Protein AF-A0A819QSM5-F1 (afdb_monomer_lite)

pLDDT: mean 83.56, std 10.87, range [39.31, 97.5]

Organism: NCBI:txid392030

Radius of gyration: 42.95 Å; chains: 1; bounding box: 85×71×116 Å

Secondary structure (DSSP, 8-state):
----HHHHHHHHHHHHHHHHH--TTS-HHHHHHHHHHHS--S-HHHHHHHHHHHHHTHHHHHHHHHHHHHHTGGGS-GGGHHHHHHHHHIIIIITTTS-HHHHHHHHHHS-HHHHHHHHHHHH-HHHHHHHHHHHTTTS-HHHHIIIIIHHHHHHHHHHHHHHHHHHHHHHHHHS---PPPP---PPPP-PPPPP-PPPPPPPPP-PPPPPPPPGGGGSPPHHHHHHHHHHHHHHHHHHHHHHHHHHS--GGG--SPPHHHHHHHHHHHHHHHHHT------PPPPPPP----------HHHHHHHHHHHHHHHHHHHHHHHHHHTT---HHHHHHHHHHHHHHHHHHHHHHHHHHHHHHHHHHHHHHHHHHT-

Foldseek 3Di:
DDDDLVLLLQVLVLLLVLVLPDDPPDDLVVSLVVVCVVDVRDCSVVSSVLVVVLVVCVQLLVLLLVLLCVPLCVVPDPSCSSLVSSLLCCQQPPPVVDPVVSSVSSLVSDDLVNSLSVLVCLLDPVVLVVSLVSVVVPDPNVCCVVRPSVSSVVCSVVSVVVSVVSVVVVVVVVPPPPPPPPDDDDDDDPDPDDDDDDPDPDPDPPPDDDDPPPPVVVDDDPVVVVVVVVVVVVVVVVVVVVVVVVVPPPPVPPPDDPPVVVVVVVVVVVVVVVVVPDPPPPDDPDPDPPPPPPPPPQPVVNVVVVVVVVVVVVVVVVVVVVCVVVVHDPCPVVVVVVVVVVVVVVVVVVVVVVVVVVVVVVVVVVVVVVVVVD

Structure (mmCIF, N/CA/C/O backbone):
data_AF-A0A819QSM5-F1
#
_entry.id   AF-A0A819QSM5-F1
#
loop_
_atom_site.group_PDB
_atom_site.id
_atom_site.type_symbol
_atom_site.label_atom_id
_atom_site.label_alt_id
_atom_site.label_comp_id
_atom_site.label_asym_id
_atom_site.label_entity_id
_atom_site.label_seq_id
_atom_site.pdbx_PDB_ins_code
_atom_site.Cartn_x
_atom_site.Cartn_y
_atom_site.Cartn_z
_atom_site.occupancy
_atom_site.B_iso_or_equiv
_atom_site.auth_seq_id
_atom_site.auth_comp_id
_atom_site.auth_asym_id
_atom_site.auth_atom_id
_atom_site.pdbx_PDB_model_num
ATOM 1 N N . MET A 1 1 ? -8.781 -22.885 -23.481 1.00 39.31 1 MET A N 1
ATOM 2 C CA . MET A 1 1 ? -9.825 -22.150 -22.741 1.00 39.31 1 MET A CA 1
ATOM 3 C C . MET A 1 1 ? -9.364 -20.711 -22.667 1.00 39.31 1 MET A C 1
ATOM 5 O O . MET A 1 1 ? -8.335 -20.458 -22.058 1.00 39.31 1 MET A O 1
ATOM 9 N N . GLU A 1 2 ? -10.022 -19.811 -23.388 1.00 42.75 2 GLU A N 1
ATOM 10 C CA . GLU A 1 2 ? -9.698 -18.382 -23.363 1.00 42.75 2 GLU A CA 1
ATOM 11 C C . GLU A 1 2 ? -10.284 -17.799 -22.075 1.00 42.75 2 GLU A C 1
ATOM 13 O O . GLU A 1 2 ? -11.502 -17.720 -21.939 1.00 42.75 2 GLU A O 1
ATOM 18 N N . ARG A 1 3 ? -9.430 -17.484 -21.095 1.00 52.19 3 ARG A N 1
ATOM 19 C CA . ARG A 1 3 ? -9.864 -16.756 -19.895 1.00 52.19 3 ARG A CA 1
ATOM 20 C C . ARG A 1 3 ? -10.274 -15.342 -20.316 1.00 52.19 3 ARG A C 1
ATOM 22 O O . ARG A 1 3 ? -9.626 -14.732 -21.171 1.00 52.19 3 ARG A O 1
ATOM 29 N N . ASN A 1 4 ? -11.370 -14.836 -19.758 1.00 62.72 4 ASN A N 1
ATOM 30 C CA . ASN A 1 4 ? -11.887 -13.509 -20.096 1.00 62.72 4 ASN A CA 1
ATOM 31 C C . ASN A 1 4 ? -10.913 -12.408 -19.643 1.00 62.72 4 ASN A C 1
ATOM 33 O O . ASN A 1 4 ? -10.242 -12.543 -18.624 1.00 62.72 4 ASN A O 1
ATOM 37 N N . VAL A 1 5 ? -10.893 -11.265 -20.343 1.00 61.06 5 VAL A N 1
ATOM 38 C CA . VAL A 1 5 ? -10.075 -10.083 -19.974 1.00 61.06 5 VAL A CA 1
ATOM 39 C C . VAL A 1 5 ? -10.306 -9.651 -18.515 1.00 61.06 5 VAL A C 1
ATOM 41 O O . VAL A 1 5 ? -9.373 -9.219 -17.843 1.00 61.06 5 VAL A O 1
ATOM 44 N N . ASN A 1 6 ? -11.526 -9.844 -18.002 1.00 68.50 6 ASN A N 1
ATOM 45 C CA . ASN A 1 6 ? -11.878 -9.558 -16.610 1.00 68.50 6 ASN A CA 1
ATOM 46 C C . ASN A 1 6 ? -11.196 -10.493 -15.597 1.00 68.50 6 ASN A C 1
ATOM 48 O O . ASN A 1 6 ? -10.767 -10.031 -14.546 1.00 68.50 6 ASN A O 1
ATOM 52 N N . GLU A 1 7 ? -11.039 -11.778 -15.924 1.00 78.88 7 GLU A N 1
ATOM 53 C CA . GLU A 1 7 ? -10.409 -12.764 -15.032 1.00 78.88 7 GLU A CA 1
ATOM 54 C C . GLU A 1 7 ? -8.909 -12.489 -14.875 1.00 78.88 7 GLU A C 1
ATOM 56 O O . GLU A 1 7 ? -8.347 -12.653 -13.795 1.00 78.88 7 GLU A O 1
ATOM 61 N N . TYR A 1 8 ? -8.252 -12.017 -15.940 1.00 79.88 8 TYR A N 1
ATOM 62 C CA . TYR A 1 8 ? -6.847 -11.610 -15.874 1.00 79.88 8 TYR A CA 1
ATOM 63 C C . TYR A 1 8 ? -6.644 -10.363 -15.012 1.00 79.88 8 TYR A C 1
ATOM 65 O O . TYR A 1 8 ? -5.673 -10.297 -14.263 1.00 79.88 8 TYR A O 1
ATOM 73 N N . SER A 1 9 ? -7.565 -9.401 -15.097 1.00 83.56 9 SER A N 1
ATOM 74 C CA . SER A 1 9 ? -7.548 -8.192 -14.269 1.00 83.56 9 SER A CA 1
ATOM 75 C C . SER A 1 9 ? -7.735 -8.526 -12.786 1.00 83.56 9 SER A C 1
ATOM 77 O O . SER A 1 9 ? -6.994 -8.034 -11.941 1.00 83.56 9 SER A O 1
ATOM 79 N N . GLU A 1 10 ? -8.681 -9.414 -12.470 1.00 87.50 10 GLU A N 1
ATOM 80 C CA . GLU A 1 10 ? -8.943 -9.872 -11.102 1.00 87.50 10 GLU A CA 1
ATOM 81 C C . GLU A 1 10 ? -7.751 -10.647 -10.520 1.00 87.50 10 GLU A C 1
ATOM 83 O O . GLU A 1 10 ? -7.285 -10.341 -9.423 1.00 87.50 10 GLU A O 1
ATOM 88 N N . LEU A 1 11 ? -7.184 -11.591 -11.278 1.00 88.88 11 LEU A N 1
ATOM 89 C CA . LEU A 1 11 ? -6.006 -12.345 -10.843 1.00 88.88 11 LEU A CA 1
ATOM 90 C C . LEU A 1 11 ? -4.804 -11.426 -10.583 1.00 88.88 11 LEU A C 1
ATOM 92 O O . LEU A 1 11 ? -4.134 -11.554 -9.558 1.00 88.88 11 LEU A O 1
ATOM 96 N N . PHE A 1 12 ? -4.549 -10.480 -11.490 1.00 90.06 12 PHE A N 1
ATOM 97 C CA . PHE A 1 12 ? -3.455 -9.524 -11.344 1.00 90.06 12 PHE A CA 1
ATOM 98 C C . PHE A 1 12 ? -3.651 -8.605 -10.136 1.00 90.06 12 PHE A C 1
ATOM 100 O O . PHE A 1 12 ? -2.704 -8.368 -9.384 1.00 90.06 12 PHE A O 1
ATOM 107 N N . TYR A 1 13 ? -4.882 -8.140 -9.913 1.00 91.12 13 TYR A N 1
ATOM 108 C CA . TYR A 1 13 ? -5.236 -7.343 -8.744 1.00 91.12 13 TYR A CA 1
ATOM 109 C C . TYR A 1 13 ? -4.878 -8.069 -7.444 1.00 91.12 13 TYR A C 1
ATOM 111 O O . TYR A 1 13 ? -4.200 -7.492 -6.596 1.00 91.12 13 TYR A O 1
ATOM 119 N N . HIS A 1 14 ? -5.237 -9.349 -7.314 1.00 91.25 14 HIS A N 1
ATOM 120 C CA . HIS A 1 14 ? -4.901 -10.129 -6.123 1.00 91.25 14 HIS A CA 1
ATOM 121 C C . HIS A 1 14 ? -3.391 -10.348 -5.954 1.00 91.25 14 HIS A C 1
ATOM 123 O O . HIS A 1 14 ? -2.893 -10.224 -4.837 1.00 91.25 14 HIS A O 1
ATOM 129 N N . CYS A 1 15 ? -2.634 -10.585 -7.032 1.00 91.12 15 CYS A N 1
ATOM 130 C CA . CYS A 1 15 ? -1.169 -10.673 -6.953 1.00 91.12 15 CYS A CA 1
ATOM 131 C C . CYS A 1 15 ? -0.534 -9.387 -6.399 1.00 91.12 15 CYS A C 1
ATOM 133 O O . CYS A 1 15 ? 0.385 -9.443 -5.583 1.00 91.12 15 CYS A O 1
ATOM 135 N N . VAL A 1 16 ? -1.023 -8.224 -6.834 1.00 92.56 16 VAL A N 1
ATOM 136 C CA . VAL A 1 16 ? -0.534 -6.926 -6.353 1.00 92.56 16 VAL A CA 1
ATOM 137 C C . VAL A 1 16 ? -0.989 -6.667 -4.918 1.00 92.56 16 VAL A C 1
ATOM 139 O O . VAL A 1 16 ? -0.203 -6.184 -4.106 1.00 92.56 16 VAL A O 1
ATOM 142 N N . GLN A 1 17 ? -2.235 -7.006 -4.592 1.00 91.75 17 GLN A N 1
ATOM 143 C CA . GLN A 1 17 ? -2.815 -6.741 -3.281 1.00 91.75 17 GLN A CA 1
ATOM 144 C C . GLN A 1 17 ? -2.126 -7.536 -2.172 1.00 91.75 17 GLN A C 1
ATOM 146 O O . GLN A 1 17 ? -1.798 -6.968 -1.134 1.00 91.75 17 GLN A O 1
ATOM 151 N N . VAL A 1 18 ? -1.818 -8.809 -2.422 1.00 92.31 18 VAL A N 1
ATOM 152 C CA . VAL A 1 18 ? -1.058 -9.653 -1.490 1.00 92.31 18 VAL A CA 1
ATOM 153 C C . VAL A 1 18 ? 0.308 -9.027 -1.175 1.00 92.31 18 VAL A C 1
ATOM 155 O O . VAL A 1 18 ? 0.701 -8.987 -0.017 1.00 92.31 18 VAL A O 1
ATOM 158 N N . LEU A 1 19 ? 1.000 -8.444 -2.160 1.00 91.25 19 LEU A N 1
ATOM 159 C CA . LEU A 1 19 ? 2.270 -7.734 -1.933 1.00 91.25 19 LEU A CA 1
ATOM 160 C C . LEU A 1 19 ? 2.120 -6.367 -1.249 1.00 91.25 19 LEU A C 1
ATOM 162 O O . LEU A 1 19 ? 3.093 -5.861 -0.693 1.00 91.25 19 LEU A O 1
ATOM 166 N N . ASN A 1 20 ? 0.948 -5.736 -1.334 1.00 90.81 20 ASN A N 1
ATOM 167 C CA . ASN A 1 20 ? 0.665 -4.479 -0.638 1.00 90.81 20 ASN A CA 1
ATOM 168 C C . ASN A 1 20 ? 0.352 -4.706 0.843 1.00 90.81 20 ASN A C 1
ATOM 170 O O . ASN A 1 20 ? 0.738 -3.892 1.676 1.00 90.81 20 ASN A O 1
ATOM 174 N N . GLU A 1 21 ? -0.383 -5.773 1.147 1.00 89.75 21 GLU A N 1
ATOM 175 C CA . GLU A 1 21 ? -0.851 -6.096 2.496 1.00 89.75 21 GLU A CA 1
ATOM 176 C C . GLU A 1 21 ? 0.164 -6.919 3.299 1.00 89.75 21 GLU A C 1
ATOM 178 O O . GLU A 1 21 ? 0.142 -6.882 4.529 1.00 89.75 21 GLU A O 1
ATOM 183 N N . TYR A 1 22 ? 1.060 -7.646 2.624 1.00 88.38 22 TYR A N 1
ATOM 184 C CA . TYR A 1 22 ? 2.063 -8.465 3.292 1.00 88.38 22 TYR A CA 1
ATOM 185 C C . TYR A 1 22 ? 3.077 -7.610 4.068 1.00 88.38 22 TYR A C 1
ATOM 187 O O . TYR A 1 22 ? 3.843 -6.831 3.496 1.00 88.38 22 TYR A O 1
ATOM 195 N N . ASN A 1 23 ? 3.113 -7.824 5.383 1.00 79.38 23 ASN A N 1
ATOM 196 C CA . ASN A 1 23 ? 4.113 -7.277 6.292 1.00 79.38 23 ASN A CA 1
ATOM 197 C C . ASN A 1 23 ? 5.087 -8.390 6.701 1.00 79.38 23 ASN A C 1
ATOM 199 O O . ASN A 1 23 ? 4.660 -9.499 7.011 1.00 79.38 23 ASN A O 1
ATOM 203 N N . ASN A 1 24 ? 6.385 -8.077 6.782 1.00 78.75 24 ASN A N 1
ATOM 204 C CA . ASN A 1 24 ? 7.451 -9.043 7.112 1.00 78.75 24 ASN A CA 1
ATOM 205 C C . ASN A 1 24 ? 7.366 -9.648 8.534 1.00 78.75 24 ASN A C 1
ATOM 207 O O . ASN A 1 24 ? 8.234 -10.433 8.912 1.00 78.75 24 ASN A O 1
ATOM 211 N N . ASP A 1 25 ? 6.372 -9.260 9.335 1.00 79.62 25 ASP A N 1
ATOM 212 C CA . ASP A 1 25 ? 6.200 -9.701 10.722 1.00 79.62 25 ASP A CA 1
ATOM 213 C C . ASP A 1 25 ? 5.524 -11.078 10.832 1.00 79.62 25 ASP A C 1
ATOM 215 O O . ASP A 1 25 ? 5.665 -11.763 11.846 1.00 79.62 25 ASP A O 1
ATOM 219 N N . ILE A 1 26 ? 4.787 -11.493 9.796 1.00 84.56 26 ILE A N 1
ATOM 220 C CA . ILE A 1 26 ? 4.025 -12.746 9.758 1.00 84.56 26 ILE A CA 1
ATOM 221 C C . ILE A 1 26 ? 4.637 -13.658 8.694 1.00 84.56 26 ILE A C 1
ATOM 223 O O . ILE A 1 26 ? 5.118 -13.195 7.665 1.00 84.56 26 ILE A O 1
ATOM 227 N N . SER A 1 27 ? 4.616 -14.973 8.925 1.00 87.00 27 SER A N 1
ATOM 228 C CA . SER A 1 27 ? 5.039 -15.940 7.908 1.00 87.00 27 SER A CA 1
ATOM 229 C C . SER A 1 27 ? 4.144 -15.861 6.665 1.00 87.00 27 SER A C 1
ATOM 231 O O . SER A 1 27 ? 2.917 -15.828 6.778 1.00 87.00 27 SER A O 1
ATOM 233 N N . GLU A 1 28 ? 4.762 -15.889 5.483 1.00 86.19 28 GLU A N 1
ATOM 234 C CA . GLU A 1 28 ? 4.102 -15.816 4.170 1.00 86.19 28 GLU A CA 1
ATOM 235 C C . GLU A 1 28 ? 2.978 -16.854 4.017 1.00 86.19 28 GLU A C 1
ATOM 237 O O . GLU A 1 28 ? 1.913 -16.540 3.491 1.00 86.19 28 GLU A O 1
ATOM 242 N N . GLU A 1 29 ? 3.167 -18.068 4.542 1.00 87.25 29 GLU A N 1
ATOM 243 C CA . GLU A 1 29 ? 2.160 -19.137 4.491 1.00 87.25 29 GLU A CA 1
ATOM 244 C C . GLU A 1 29 ? 0.909 -18.817 5.320 1.00 87.25 29 GLU A C 1
ATOM 246 O O . GLU A 1 29 ? -0.212 -19.045 4.863 1.00 87.25 29 GLU A O 1
ATOM 251 N N . ILE A 1 30 ? 1.095 -18.273 6.526 1.00 87.19 30 ILE A N 1
ATOM 252 C CA . ILE A 1 30 ? -0.003 -17.942 7.446 1.00 87.19 30 ILE A CA 1
ATOM 253 C C . ILE A 1 30 ? -0.810 -16.776 6.874 1.00 87.19 30 ILE A C 1
ATOM 255 O O . ILE A 1 30 ? -2.035 -16.844 6.798 1.00 87.19 30 ILE A O 1
ATOM 259 N N . PHE A 1 31 ? -0.115 -15.744 6.393 1.00 91.31 31 PHE A N 1
ATOM 260 C CA . PHE A 1 31 ? -0.743 -14.590 5.761 1.00 91.31 31 PHE A CA 1
ATOM 261 C C . PHE A 1 31 ? -1.585 -14.985 4.539 1.00 91.31 31 PHE A C 1
ATOM 263 O O . PHE A 1 31 ? -2.738 -14.572 4.413 1.00 91.31 31 PHE A O 1
ATOM 270 N N . LEU A 1 32 ? -1.045 -15.830 3.654 1.00 89.88 32 LEU A N 1
ATOM 271 C CA . LEU A 1 32 ? -1.775 -16.303 2.477 1.00 89.88 32 LEU A CA 1
ATOM 272 C C . LEU A 1 32 ? -3.017 -17.117 2.857 1.00 89.88 32 LEU A C 1
ATOM 274 O O . LEU A 1 32 ? -4.061 -16.962 2.223 1.00 89.88 32 LEU A O 1
ATOM 278 N N . GLN A 1 33 ? -2.942 -17.953 3.899 1.00 89.25 33 GLN A N 1
ATOM 279 C CA . GLN A 1 33 ? -4.109 -18.695 4.383 1.00 89.25 33 GLN A CA 1
ATOM 280 C C . GLN A 1 33 ? -5.228 -17.761 4.853 1.00 89.25 33 GLN A C 1
ATOM 282 O O . GLN A 1 33 ? -6.381 -17.963 4.468 1.00 89.25 33 GLN A O 1
ATOM 287 N N . GLU A 1 34 ? -4.907 -16.731 5.636 1.00 89.38 34 GLU A N 1
ATOM 288 C CA . GLU A 1 34 ? -5.884 -15.731 6.082 1.00 89.38 34 GLU A CA 1
ATOM 289 C C . GLU A 1 34 ? -6.461 -14.945 4.896 1.00 89.38 34 GLU A C 1
ATOM 291 O O . GLU A 1 34 ? -7.681 -14.799 4.770 1.00 89.38 34 GLU A O 1
ATOM 296 N N . TYR A 1 35 ? -5.603 -14.520 3.966 1.00 90.38 35 TYR A N 1
ATOM 297 C CA . TYR A 1 35 ? -6.011 -13.779 2.776 1.00 90.38 35 TYR A CA 1
ATOM 298 C C . TYR A 1 35 ? -6.996 -14.572 1.904 1.00 90.38 35 TYR A C 1
ATOM 300 O O . TYR A 1 35 ? -8.020 -14.034 1.478 1.00 90.38 35 TYR A O 1
ATOM 308 N N . PHE A 1 36 ? -6.731 -15.861 1.666 1.00 91.69 36 PHE A N 1
ATOM 309 C CA . PHE A 1 36 ? -7.593 -16.725 0.852 1.00 91.69 36 PHE A CA 1
ATOM 310 C C . PHE A 1 36 ? -8.912 -17.108 1.532 1.00 91.69 36 PHE A C 1
ATOM 312 O O . PHE A 1 36 ? -9.878 -17.440 0.842 1.00 91.69 36 PHE A O 1
ATOM 319 N N . GLN A 1 37 ? -8.983 -17.066 2.866 1.00 88.06 37 GLN A N 1
ATOM 320 C CA . GLN A 1 37 ? -10.252 -17.243 3.578 1.00 88.06 37 GLN A CA 1
ATOM 321 C C . GLN A 1 37 ? -11.186 -16.046 3.373 1.00 88.06 37 GLN A C 1
ATOM 323 O O . GLN A 1 37 ? -12.398 -16.226 3.238 1.00 88.06 37 GLN A O 1
ATOM 328 N N . ILE A 1 38 ? -10.624 -14.836 3.331 1.00 88.56 38 ILE A N 1
ATOM 329 C CA . ILE A 1 38 ? -11.374 -13.584 3.187 1.00 88.56 38 ILE A CA 1
ATOM 330 C C . ILE A 1 38 ? -11.751 -13.349 1.720 1.00 88.56 38 ILE A C 1
ATOM 332 O O . ILE A 1 38 ? -12.920 -13.146 1.388 1.00 88.56 38 ILE A O 1
ATOM 336 N N . ASN A 1 39 ? -10.758 -13.405 0.835 1.00 83.00 39 ASN A N 1
ATOM 337 C CA . ASN A 1 39 ? -10.896 -13.141 -0.587 1.00 83.00 39 ASN A CA 1
ATOM 338 C C . ASN A 1 39 ? -10.974 -14.490 -1.307 1.00 83.00 39 ASN A C 1
ATOM 340 O O . ASN A 1 39 ? -9.978 -15.195 -1.432 1.00 83.00 39 ASN A O 1
ATOM 344 N N . LYS A 1 40 ? -12.160 -14.909 -1.753 1.00 81.81 40 LYS A N 1
ATOM 345 C CA . LYS A 1 40 ? -12.333 -16.181 -2.478 1.00 81.81 40 LYS A CA 1
ATOM 346 C C . LYS A 1 40 ? -11.734 -16.081 -3.889 1.00 81.81 40 LYS A C 1
ATOM 348 O O . LYS A 1 40 ? -12.452 -15.754 -4.827 1.00 81.81 40 LYS A O 1
ATOM 353 N N . VAL A 1 41 ? -10.434 -16.355 -4.032 1.00 84.62 41 VAL A N 1
ATOM 354 C CA . VAL A 1 41 ? -9.684 -16.160 -5.291 1.00 84.62 41 VAL A CA 1
ATOM 355 C C . VAL A 1 41 ? -9.602 -17.442 -6.143 1.00 84.62 41 VAL A C 1
ATOM 357 O O . VAL A 1 41 ? -9.399 -18.518 -5.573 1.00 84.62 41 VAL A O 1
ATOM 360 N N . PRO A 1 42 ? -9.707 -17.363 -7.489 1.00 71.69 42 PRO A N 1
ATOM 361 C CA . PRO A 1 42 ? -9.744 -18.542 -8.366 1.00 71.69 42 PRO A CA 1
ATOM 362 C C . PRO A 1 42 ? -8.417 -19.312 -8.528 1.00 71.69 42 PRO A C 1
ATOM 364 O O . PRO A 1 42 ? -8.474 -20.514 -8.764 1.00 71.69 42 PRO A O 1
ATOM 367 N N . ASP A 1 43 ? -7.243 -18.679 -8.376 1.00 85.12 43 ASP A N 1
ATOM 368 C CA . ASP A 1 43 ? -5.919 -19.309 -8.596 1.00 85.12 43 ASP A CA 1
ATOM 369 C C . ASP A 1 43 ? -4.956 -19.061 -7.410 1.00 85.12 43 ASP A C 1
ATOM 371 O O . ASP A 1 43 ? -3.964 -18.334 -7.501 1.00 85.12 43 ASP A O 1
ATOM 375 N N . GLN A 1 44 ? -5.244 -19.689 -6.266 1.00 88.69 44 GLN A N 1
ATOM 376 C CA . GLN A 1 44 ? -4.479 -19.512 -5.019 1.00 88.69 44 GLN A CA 1
ATOM 377 C C . GLN A 1 44 ? -3.007 -19.927 -5.151 1.00 88.69 44 GLN A C 1
ATOM 379 O O . GLN A 1 44 ? -2.121 -19.190 -4.735 1.00 88.69 44 GLN A O 1
ATOM 384 N N . ALA A 1 45 ? -2.730 -21.076 -5.778 1.00 88.75 45 ALA A N 1
ATOM 385 C CA . ALA A 1 45 ? -1.364 -21.582 -5.929 1.00 88.75 45 ALA A CA 1
ATOM 386 C C . ALA A 1 45 ? -0.474 -20.617 -6.724 1.00 88.75 45 ALA A C 1
ATOM 388 O O . ALA A 1 45 ? 0.671 -20.387 -6.347 1.00 88.75 45 ALA A O 1
ATOM 389 N N . PHE A 1 46 ? -1.023 -20.015 -7.785 1.00 88.56 46 PHE A N 1
ATOM 390 C CA . PHE A 1 46 ? -0.309 -19.027 -8.585 1.00 88.56 46 PHE A CA 1
ATOM 391 C C . PHE A 1 46 ? 0.040 -17.799 -7.742 1.00 88.56 46 PHE A C 1
ATOM 393 O O . PHE A 1 46 ? 1.203 -17.413 -7.686 1.00 88.56 46 PHE A O 1
ATOM 400 N N . ILE A 1 47 ? -0.938 -17.232 -7.031 1.00 90.50 47 ILE A N 1
ATOM 401 C CA . ILE A 1 47 ? -0.739 -16.052 -6.177 1.00 90.50 47 ILE A CA 1
ATOM 402 C C . ILE A 1 47 ? 0.307 -16.325 -5.093 1.00 90.50 47 ILE A C 1
ATOM 404 O O . ILE A 1 47 ? 1.192 -15.495 -4.880 1.00 90.50 47 ILE A O 1
ATOM 408 N N . SER A 1 48 ? 0.252 -17.501 -4.464 1.00 90.44 48 SER A N 1
ATOM 409 C CA . SER A 1 48 ? 1.248 -17.929 -3.485 1.00 90.44 48 SER A CA 1
ATOM 410 C C . SER A 1 48 ? 2.651 -17.955 -4.087 1.00 90.44 48 SER A C 1
ATOM 412 O O . SER A 1 48 ? 3.562 -17.349 -3.531 1.00 90.44 48 SER A O 1
ATOM 414 N N . THR A 1 49 ? 2.831 -18.596 -5.248 1.00 91.19 49 THR A N 1
ATOM 415 C CA . THR A 1 49 ? 4.130 -18.645 -5.937 1.00 91.19 49 THR A CA 1
ATOM 416 C C . THR A 1 49 ? 4.660 -17.249 -6.249 1.00 91.19 49 THR A C 1
ATOM 418 O O . THR A 1 49 ? 5.835 -16.986 -6.000 1.00 91.19 49 THR A O 1
ATOM 421 N N . ILE A 1 50 ? 3.803 -16.335 -6.724 1.00 91.62 50 ILE A N 1
ATOM 422 C CA . ILE A 1 50 ? 4.207 -14.946 -6.979 1.00 91.62 50 ILE A CA 1
ATOM 423 C C . ILE A 1 50 ? 4.722 -14.282 -5.702 1.00 91.62 50 ILE A C 1
ATOM 425 O O . ILE A 1 50 ? 5.787 -13.670 -5.749 1.00 91.62 50 ILE A O 1
ATOM 429 N N . LEU A 1 51 ? 4.008 -14.403 -4.576 1.00 91.81 51 LEU A N 1
ATOM 430 C CA . LEU A 1 51 ? 4.445 -13.810 -3.310 1.00 91.81 51 LEU A CA 1
ATOM 431 C C . LEU A 1 51 ? 5.806 -14.370 -2.875 1.00 91.81 51 LEU A C 1
ATOM 433 O O . LEU A 1 51 ? 6.749 -13.595 -2.713 1.00 91.81 51 LEU A O 1
ATOM 437 N N . PHE A 1 52 ? 5.917 -15.698 -2.761 1.00 90.75 52 PHE A N 1
ATOM 438 C CA . PHE A 1 52 ? 7.142 -16.381 -2.330 1.00 90.75 52 PHE A CA 1
ATOM 439 C C . PHE A 1 52 ? 8.343 -15.993 -3.196 1.00 90.75 52 PHE A C 1
ATOM 441 O O . PHE A 1 52 ? 9.423 -15.671 -2.695 1.00 90.75 52 PHE A O 1
ATOM 448 N N . ASP A 1 53 ? 8.162 -15.976 -4.515 1.00 90.75 53 ASP A N 1
ATOM 449 C CA . ASP A 1 53 ? 9.256 -15.668 -5.423 1.00 90.75 53 ASP A CA 1
ATOM 450 C C . ASP A 1 53 ? 9.585 -14.170 -5.474 1.00 90.75 53 ASP A C 1
ATOM 452 O O . ASP A 1 53 ? 10.754 -13.801 -5.623 1.00 90.75 53 ASP A O 1
ATOM 456 N N . CYS A 1 54 ? 8.599 -13.285 -5.303 1.00 91.31 54 CYS A N 1
ATOM 457 C CA . CYS A 1 54 ? 8.853 -11.850 -5.180 1.00 91.31 54 CYS A CA 1
ATOM 458 C C . CYS A 1 54 ? 9.634 -11.530 -3.902 1.00 91.31 54 CYS A C 1
ATOM 460 O O . CYS A 1 54 ? 10.539 -10.692 -3.946 1.00 91.31 54 CYS A O 1
ATOM 462 N N . SER A 1 55 ? 9.352 -12.228 -2.800 1.00 90.31 55 SER A N 1
ATOM 463 C CA . SER A 1 55 ? 10.147 -12.161 -1.572 1.00 90.31 55 SER A CA 1
ATOM 464 C C . SER A 1 55 ? 11.560 -12.708 -1.781 1.00 90.31 55 SER A C 1
ATOM 466 O O . SER A 1 55 ? 12.543 -12.044 -1.442 1.00 90.31 55 SER A O 1
ATOM 468 N N . ARG A 1 56 ? 11.698 -13.870 -2.433 1.00 90.56 56 ARG A N 1
ATOM 469 C CA . ARG A 1 56 ? 12.998 -14.489 -2.739 1.00 90.56 56 ARG A CA 1
ATOM 470 C C . ARG A 1 56 ? 13.894 -13.597 -3.599 1.00 90.56 56 ARG A C 1
ATOM 472 O O . ARG A 1 56 ? 15.099 -13.514 -3.365 1.00 90.56 56 ARG A O 1
ATOM 479 N N . HIS A 1 57 ? 13.317 -12.927 -4.593 1.00 89.88 57 HIS A N 1
ATOM 480 C CA . HIS A 1 57 ? 14.031 -12.066 -5.538 1.00 89.88 57 HIS A CA 1
ATOM 481 C C . HIS A 1 57 ? 13.926 -10.568 -5.193 1.00 89.88 57 HIS A C 1
ATOM 483 O O . HIS A 1 57 ? 14.232 -9.712 -6.030 1.00 89.88 57 HIS A O 1
ATOM 489 N N . ALA A 1 58 ? 13.558 -10.221 -3.953 1.00 91.00 58 ALA A N 1
ATOM 490 C CA . ALA A 1 58 ? 13.280 -8.844 -3.540 1.00 91.00 58 ALA A CA 1
ATOM 491 C C . ALA A 1 58 ? 14.453 -7.876 -3.771 1.00 91.00 58 ALA A C 1
ATOM 493 O O . ALA A 1 58 ? 14.235 -6.724 -4.150 1.00 91.00 58 ALA A O 1
ATOM 494 N N . ALA A 1 59 ? 15.699 -8.328 -3.586 1.00 90.38 59 ALA A N 1
ATOM 495 C CA . ALA A 1 59 ? 16.890 -7.499 -3.790 1.00 90.38 59 ALA A CA 1
ATOM 496 C C . ALA A 1 59 ? 17.042 -7.044 -5.254 1.00 90.38 59 ALA A C 1
ATOM 498 O O . ALA A 1 59 ? 17.269 -5.861 -5.518 1.00 90.38 59 ALA A O 1
ATOM 499 N N . LEU A 1 60 ? 16.835 -7.964 -6.201 1.00 90.31 60 LEU A N 1
ATOM 500 C CA . LEU A 1 60 ? 16.872 -7.677 -7.634 1.00 90.31 60 LEU A CA 1
ATOM 501 C C . LEU A 1 60 ? 15.706 -6.788 -8.047 1.00 90.31 60 LEU A C 1
ATOM 503 O O . LEU A 1 60 ? 15.917 -5.776 -8.710 1.00 90.31 60 LEU A O 1
ATOM 507 N N . LEU A 1 61 ? 14.487 -7.126 -7.620 1.00 92.12 61 LEU A N 1
ATOM 508 C CA . LEU A 1 61 ? 13.300 -6.328 -7.928 1.00 92.12 61 LEU A CA 1
ATOM 509 C C . LEU A 1 61 ? 13.454 -4.898 -7.399 1.00 92.12 61 LEU A C 1
ATOM 511 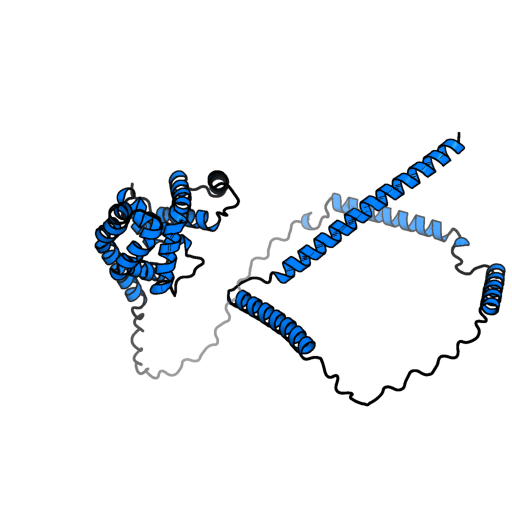O O . LEU A 1 61 ? 13.157 -3.939 -8.108 1.00 92.12 61 LEU A O 1
ATOM 515 N N . LYS A 1 62 ? 14.001 -4.725 -6.190 1.00 91.19 62 LYS A N 1
ATOM 516 C CA . LYS A 1 62 ? 14.307 -3.404 -5.630 1.00 91.19 62 LYS A CA 1
ATOM 517 C C . LYS A 1 62 ? 15.337 -2.652 -6.473 1.00 91.19 62 LYS A C 1
ATOM 519 O O . LYS A 1 62 ? 15.114 -1.478 -6.759 1.00 91.19 62 LYS A O 1
ATOM 524 N N . ALA A 1 63 ? 16.424 -3.302 -6.892 1.00 90.12 63 ALA A N 1
ATOM 525 C CA . ALA A 1 63 ? 17.433 -2.684 -7.753 1.00 90.12 63 ALA A CA 1
ATOM 526 C C . ALA A 1 63 ? 16.840 -2.244 -9.103 1.00 90.12 63 ALA A C 1
ATOM 528 O O . ALA A 1 63 ? 17.024 -1.099 -9.509 1.00 90.12 63 ALA A O 1
ATOM 529 N N . MET A 1 64 ? 16.046 -3.105 -9.743 1.00 89.06 64 MET A N 1
ATOM 530 C CA . MET A 1 64 ? 15.346 -2.804 -10.996 1.00 89.06 64 MET A CA 1
ATOM 531 C C . MET A 1 64 ? 14.403 -1.609 -10.854 1.00 89.06 64 MET A C 1
ATOM 533 O O . MET A 1 64 ? 14.427 -0.700 -11.682 1.00 89.06 64 MET A O 1
ATOM 537 N N . MET A 1 65 ? 13.625 -1.557 -9.770 1.00 91.31 65 MET A N 1
ATOM 538 C CA . MET A 1 65 ? 12.738 -0.423 -9.516 1.00 91.31 65 MET A CA 1
ATOM 539 C C . MET A 1 65 ? 13.506 0.881 -9.285 1.00 91.31 65 MET A C 1
ATOM 541 O O . MET A 1 65 ? 13.047 1.934 -9.716 1.00 91.31 65 MET A O 1
ATOM 545 N N . VAL A 1 66 ? 14.667 0.842 -8.623 1.00 90.81 66 VAL A N 1
ATOM 546 C CA . VAL A 1 66 ? 15.510 2.037 -8.442 1.00 90.81 66 VAL A CA 1
ATOM 547 C C . VAL A 1 66 ? 15.992 2.573 -9.791 1.00 90.81 66 VAL A C 1
ATOM 549 O O . VAL A 1 66 ? 15.983 3.786 -9.991 1.00 90.81 66 VAL A O 1
ATOM 552 N N . ILE A 1 67 ? 16.369 1.693 -10.723 1.00 89.69 67 ILE A N 1
ATOM 553 C CA . ILE A 1 67 ? 16.756 2.092 -12.084 1.00 89.69 67 ILE A CA 1
ATOM 554 C C . ILE A 1 67 ? 15.551 2.703 -12.810 1.00 89.69 67 ILE A C 1
ATOM 556 O O . ILE A 1 67 ? 15.671 3.791 -13.367 1.00 89.69 67 ILE A O 1
ATOM 560 N N . PHE A 1 68 ? 14.386 2.054 -12.743 1.00 90.81 68 PHE A N 1
ATOM 561 C CA . PHE A 1 68 ? 13.160 2.537 -13.379 1.00 90.81 68 PHE A CA 1
ATOM 562 C C . PHE A 1 68 ? 12.762 3.941 -12.897 1.00 90.81 68 PHE A C 1
ATOM 564 O O . PHE A 1 68 ? 12.612 4.852 -13.707 1.00 90.81 68 PHE A O 1
ATOM 571 N N . TYR A 1 69 ? 12.663 4.158 -11.581 1.00 90.06 69 TYR A N 1
ATOM 572 C CA . TYR A 1 69 ? 12.262 5.457 -11.022 1.00 90.06 69 TYR A CA 1
ATOM 573 C C . TYR A 1 69 ? 13.285 6.573 -11.245 1.00 90.06 69 TYR A C 1
ATOM 575 O O . TYR A 1 69 ? 12.925 7.746 -11.173 1.00 90.06 69 TYR A O 1
ATOM 583 N N . LYS A 1 70 ? 14.553 6.231 -11.493 1.00 88.00 70 LYS A N 1
ATOM 584 C CA . LYS A 1 70 ? 15.589 7.218 -11.802 1.00 88.00 70 LYS A CA 1
ATOM 585 C C . LYS A 1 70 ? 15.463 7.772 -13.225 1.00 88.00 70 LYS A C 1
ATOM 587 O O . LYS A 1 70 ? 15.874 8.907 -13.447 1.00 88.00 70 LYS A O 1
ATOM 592 N N . ASN A 1 71 ? 14.929 6.979 -14.153 1.00 82.31 71 ASN A N 1
ATOM 593 C CA . ASN A 1 71 ? 14.914 7.297 -15.578 1.00 82.31 71 ASN A CA 1
ATOM 594 C C . ASN A 1 71 ? 13.496 7.653 -16.051 1.00 82.31 71 ASN A C 1
ATOM 596 O O . ASN A 1 71 ? 13.174 8.832 -16.168 1.00 82.31 71 ASN A O 1
ATOM 600 N N . ASP A 1 72 ? 12.635 6.649 -16.239 1.00 79.88 72 ASP A N 1
ATOM 601 C CA . ASP A 1 72 ? 11.336 6.806 -16.916 1.00 79.88 72 ASP A CA 1
ATOM 602 C C . ASP A 1 72 ? 10.145 6.841 -15.944 1.00 79.88 72 ASP A C 1
ATOM 604 O O . ASP A 1 72 ? 9.049 7.278 -16.287 1.00 79.88 72 ASP A O 1
ATOM 608 N N . GLY A 1 73 ? 10.350 6.404 -14.697 1.00 80.25 73 GLY A N 1
ATOM 609 C CA . GLY A 1 73 ? 9.298 6.264 -13.689 1.00 80.25 73 GLY A CA 1
ATOM 610 C C . GLY A 1 73 ? 8.983 7.527 -12.883 1.00 80.25 73 GLY A C 1
ATOM 611 O O . GLY A 1 73 ? 8.274 7.430 -11.884 1.00 80.25 73 GLY A O 1
ATOM 612 N N . SER A 1 74 ? 9.498 8.703 -13.257 1.00 80.19 74 SER A N 1
ATOM 613 C CA . SER A 1 74 ? 9.340 9.948 -12.477 1.00 80.19 74 SER A CA 1
ATOM 614 C C . SER A 1 74 ? 7.875 10.351 -12.252 1.00 80.19 74 SER A C 1
ATOM 616 O O . SER A 1 74 ? 7.537 10.912 -11.210 1.00 80.19 74 SER A O 1
ATOM 618 N N . HIS A 1 75 ? 7.001 10.030 -13.208 1.00 78.81 75 HIS A N 1
ATOM 619 C CA . HIS A 1 75 ? 5.570 10.337 -13.174 1.00 78.81 75 HIS A CA 1
ATOM 620 C C . HIS A 1 75 ? 4.704 9.179 -12.650 1.00 78.81 75 HIS A C 1
ATOM 622 O O . HIS A 1 75 ? 3.485 9.322 -12.536 1.00 78.81 75 HIS A O 1
ATOM 628 N N . VAL A 1 76 ? 5.316 8.046 -12.296 1.00 85.56 76 VAL A N 1
ATOM 629 C CA . VAL A 1 76 ? 4.637 6.896 -11.693 1.00 85.56 76 VAL A CA 1
ATOM 630 C C . VAL A 1 76 ? 4.672 7.018 -10.173 1.00 85.56 76 VAL A C 1
ATOM 632 O O . VAL A 1 76 ? 5.711 7.296 -9.571 1.00 85.56 76 VAL A O 1
ATOM 635 N N . LYS A 1 77 ? 3.541 6.766 -9.510 1.00 86.94 77 LYS A N 1
ATOM 636 C CA . LYS A 1 77 ? 3.471 6.834 -8.047 1.00 86.94 77 LYS A CA 1
ATOM 637 C C . LYS A 1 77 ? 4.267 5.693 -7.411 1.00 86.94 77 LYS A C 1
ATOM 639 O O . LYS A 1 77 ? 4.197 4.543 -7.840 1.00 86.94 77 LYS A O 1
ATOM 644 N N . LYS A 1 78 ? 4.972 5.985 -6.313 1.00 86.56 78 LYS A N 1
ATOM 645 C CA . LYS A 1 78 ? 5.671 4.955 -5.518 1.00 86.56 78 LYS A CA 1
ATOM 646 C C . LYS A 1 78 ? 4.709 3.972 -4.842 1.00 86.56 78 LYS A C 1
ATOM 648 O O . LYS A 1 78 ? 5.077 2.820 -4.651 1.00 86.56 78 LYS A O 1
ATOM 653 N N . SER A 1 79 ? 3.480 4.395 -4.533 1.00 87.12 79 SER A N 1
ATOM 654 C CA . SER A 1 79 ? 2.425 3.519 -3.994 1.00 87.12 79 SER A CA 1
ATOM 655 C C . SER A 1 79 ? 2.064 2.370 -4.939 1.00 87.12 79 SER A C 1
ATOM 657 O O . SER A 1 79 ? 1.590 1.334 -4.499 1.00 87.12 79 SER A O 1
ATOM 659 N N . GLU A 1 80 ? 2.306 2.540 -6.239 1.00 87.44 80 GLU A N 1
ATOM 660 C CA . GLU A 1 80 ? 2.003 1.557 -7.282 1.00 87.44 80 GLU A CA 1
ATOM 661 C C . GLU A 1 80 ? 3.236 0.716 -7.655 1.00 87.44 80 GLU A C 1
ATOM 663 O O . GLU A 1 80 ? 3.191 -0.083 -8.585 1.00 87.44 80 GLU A O 1
ATOM 668 N N . GLN A 1 81 ? 4.347 0.841 -6.918 1.00 90.00 81 GLN A N 1
ATOM 669 C CA . GLN A 1 81 ? 5.598 0.129 -7.198 1.00 90.00 81 GLN A CA 1
ATOM 670 C C . GLN A 1 81 ? 5.409 -1.394 -7.293 1.00 90.00 81 GLN A C 1
ATOM 672 O O . GLN A 1 81 ? 6.080 -2.054 -8.089 1.00 90.00 81 GLN A O 1
ATOM 677 N N . ASN A 1 82 ? 4.514 -1.959 -6.482 1.00 92.19 82 ASN A N 1
ATOM 678 C CA . ASN A 1 82 ? 4.293 -3.401 -6.430 1.00 92.19 82 ASN A CA 1
ATOM 679 C C . ASN A 1 82 ? 3.694 -3.957 -7.734 1.00 92.19 82 ASN A C 1
ATOM 681 O O . ASN A 1 82 ? 4.030 -5.079 -8.102 1.00 92.19 82 ASN A O 1
ATOM 685 N N . ILE A 1 83 ? 2.943 -3.150 -8.497 1.00 92.50 83 ILE A N 1
ATOM 686 C CA . ILE A 1 83 ? 2.461 -3.500 -9.847 1.00 92.50 83 ILE A CA 1
ATOM 687 C C . ILE A 1 83 ? 3.646 -3.865 -10.746 1.00 92.50 83 ILE A C 1
ATOM 689 O O . ILE A 1 83 ? 3.687 -4.932 -11.358 1.00 92.50 83 ILE A O 1
ATOM 693 N N . PHE A 1 84 ? 4.655 -2.997 -10.779 1.00 92.19 84 PHE A N 1
ATOM 694 C CA . PHE A 1 84 ? 5.835 -3.185 -11.617 1.00 92.19 84 PHE A CA 1
ATOM 695 C C . PHE A 1 84 ? 6.749 -4.287 -11.090 1.00 92.19 84 PHE A C 1
ATOM 697 O O . PHE A 1 84 ? 7.331 -5.006 -11.892 1.00 92.19 84 PHE A O 1
ATOM 704 N N . LYS A 1 85 ? 6.848 -4.487 -9.768 1.00 92.44 85 LYS A N 1
ATOM 705 C CA . LYS A 1 85 ? 7.600 -5.623 -9.206 1.00 92.44 85 LYS A CA 1
ATOM 706 C C . LYS A 1 85 ? 7.038 -6.960 -9.692 1.00 92.44 85 LYS A C 1
ATOM 708 O O . LYS A 1 85 ? 7.815 -7.789 -10.162 1.00 92.44 85 LYS A O 1
ATOM 713 N N . VAL A 1 86 ? 5.713 -7.134 -9.638 1.00 93.38 86 VAL A N 1
ATOM 714 C CA . VAL A 1 86 ? 5.043 -8.339 -10.155 1.00 93.38 86 VAL A CA 1
ATOM 715 C C . VAL A 1 86 ? 5.303 -8.485 -11.649 1.00 93.38 86 VAL A C 1
ATOM 717 O O . VAL A 1 86 ? 5.720 -9.551 -12.088 1.00 93.38 86 VAL A O 1
ATOM 720 N N . LEU A 1 87 ? 5.131 -7.419 -12.439 1.00 91.94 87 LEU A N 1
ATOM 721 C CA . LEU A 1 87 ? 5.365 -7.474 -13.886 1.00 91.94 87 LEU A CA 1
ATOM 722 C C . LEU A 1 87 ? 6.821 -7.808 -14.243 1.00 91.94 87 LEU A C 1
ATOM 724 O O . LEU A 1 87 ? 7.050 -8.639 -15.117 1.00 91.94 87 LEU A O 1
ATOM 728 N N . ILE A 1 88 ? 7.806 -7.216 -13.561 1.00 91.31 88 ILE A N 1
ATOM 729 C CA . ILE A 1 88 ? 9.233 -7.509 -13.768 1.00 91.31 88 ILE A CA 1
ATOM 730 C C . ILE A 1 88 ? 9.524 -8.969 -13.441 1.00 91.31 88 ILE A C 1
ATOM 732 O O . ILE A 1 88 ? 10.171 -9.651 -14.236 1.00 91.31 88 ILE A O 1
ATOM 736 N N . TYR A 1 89 ? 9.036 -9.460 -12.299 1.00 91.88 89 TYR A N 1
ATOM 737 C CA . TYR A 1 89 ? 9.194 -10.862 -11.932 1.00 91.88 89 TYR A CA 1
ATOM 738 C C . TYR A 1 89 ? 8.582 -11.781 -13.002 1.00 91.88 89 TYR A C 1
ATOM 740 O O . TYR A 1 89 ? 9.245 -12.699 -13.486 1.00 91.88 89 TYR A O 1
ATOM 748 N N . MET A 1 90 ? 7.357 -11.480 -13.441 1.00 89.88 90 MET A N 1
ATOM 749 C CA . MET A 1 90 ? 6.654 -12.262 -14.455 1.00 89.88 90 MET A CA 1
ATOM 750 C C . MET A 1 90 ? 7.400 -12.283 -15.792 1.00 89.88 90 MET A C 1
ATOM 752 O O . MET A 1 90 ? 7.502 -13.327 -16.431 1.00 89.88 90 MET A O 1
ATOM 756 N N . ILE A 1 91 ? 7.953 -11.144 -16.206 1.00 89.00 91 ILE A N 1
ATOM 757 C CA . ILE A 1 91 ? 8.691 -11.013 -17.463 1.00 89.00 91 ILE A CA 1
ATOM 758 C C . ILE A 1 91 ? 10.042 -11.727 -17.399 1.00 89.00 91 ILE A C 1
ATOM 760 O O . ILE A 1 91 ? 10.407 -12.399 -18.355 1.00 89.00 91 ILE A O 1
ATOM 764 N N . ILE A 1 92 ? 10.792 -11.602 -16.304 1.00 87.75 92 ILE A N 1
ATOM 765 C CA . ILE A 1 92 ? 12.147 -12.164 -16.214 1.00 87.75 92 ILE A CA 1
ATOM 766 C C . ILE A 1 92 ? 12.110 -13.664 -15.912 1.00 87.75 92 ILE A C 1
ATOM 768 O O . ILE A 1 92 ? 12.816 -14.440 -16.552 1.00 87.75 92 ILE A O 1
ATOM 772 N N . PHE A 1 93 ? 11.303 -14.083 -14.936 1.00 87.00 93 PHE A N 1
ATOM 773 C CA . PHE A 1 93 ? 11.351 -15.447 -14.404 1.00 87.00 93 PHE A CA 1
ATOM 774 C C . PHE A 1 93 ? 10.270 -16.359 -14.973 1.00 87.00 93 PHE A C 1
ATOM 776 O O . PHE A 1 93 ? 10.503 -17.560 -15.092 1.00 87.00 93 PHE A O 1
ATOM 783 N N . GLN A 1 94 ? 9.112 -15.808 -15.348 1.00 84.69 94 GLN A N 1
ATOM 784 C CA . GLN A 1 94 ? 7.945 -16.615 -15.706 1.00 84.69 94 GLN A CA 1
ATOM 785 C C . GLN A 1 94 ? 7.554 -16.556 -17.185 1.00 84.69 94 GLN A C 1
ATOM 787 O O . GLN A 1 94 ? 6.744 -17.368 -17.603 1.00 84.69 94 GLN A O 1
ATOM 792 N N . ILE A 1 95 ? 8.141 -15.697 -18.022 1.00 83.38 95 ILE A N 1
ATOM 793 C CA . ILE A 1 95 ? 7.703 -15.528 -19.425 1.00 83.38 95 ILE A CA 1
ATOM 794 C C . ILE A 1 95 ? 7.848 -16.779 -20.305 1.00 83.38 95 ILE A C 1
ATOM 796 O O . ILE A 1 95 ? 7.200 -16.882 -21.341 1.00 83.38 95 ILE A O 1
ATOM 800 N N . GLU A 1 96 ? 8.725 -17.717 -19.938 1.00 79.00 96 GLU A N 1
ATOM 801 C CA . GLU A 1 96 ? 8.867 -18.992 -20.655 1.00 79.00 96 GLU A CA 1
ATOM 802 C C . GLU A 1 96 ? 7.875 -20.054 -20.166 1.00 79.00 96 GLU A C 1
ATOM 804 O O . GLU A 1 96 ? 7.501 -20.933 -20.938 1.00 79.00 96 GLU A O 1
ATOM 809 N N . ALA A 1 97 ? 7.447 -19.972 -18.904 1.00 76.69 97 ALA A N 1
ATOM 810 C CA . ALA A 1 97 ? 6.497 -20.900 -18.291 1.00 76.69 97 ALA A CA 1
ATOM 811 C C . ALA A 1 97 ? 5.039 -20.438 -18.455 1.00 76.69 97 ALA A C 1
ATOM 813 O O . ALA A 1 97 ? 4.121 -21.251 -18.538 1.00 76.69 97 ALA A O 1
ATOM 814 N N . VAL A 1 98 ? 4.833 -19.125 -18.512 1.00 79.19 98 VAL A N 1
ATOM 815 C CA . VAL A 1 98 ? 3.542 -18.455 -18.600 1.00 79.19 98 VAL A CA 1
ATOM 816 C C . VAL A 1 98 ? 3.283 -18.033 -20.037 1.00 79.19 98 VAL A C 1
ATOM 818 O O . VAL A 1 98 ? 4.147 -17.480 -20.714 1.00 79.19 98 VAL A O 1
ATOM 821 N N . GLU A 1 99 ? 2.055 -18.241 -20.506 1.00 79.06 99 GLU A N 1
ATOM 822 C CA . GLU A 1 99 ? 1.654 -17.787 -21.831 1.00 79.06 99 GLU A CA 1
ATOM 823 C C . GLU A 1 99 ? 1.806 -16.265 -21.958 1.00 79.06 99 GLU A C 1
ATOM 825 O O . GLU A 1 99 ? 1.268 -15.502 -21.154 1.00 79.06 99 GLU A O 1
ATOM 830 N N . PHE A 1 100 ? 2.449 -15.798 -23.032 1.00 81.25 100 PHE A N 1
ATOM 831 C CA . PHE A 1 100 ? 2.588 -14.362 -23.318 1.00 81.25 100 PHE A CA 1
ATOM 832 C C . PHE A 1 100 ? 1.233 -13.625 -23.342 1.00 81.25 100 PHE A C 1
ATOM 834 O O . PHE A 1 100 ? 1.153 -12.437 -23.032 1.00 81.25 100 PHE A O 1
ATOM 841 N N . LYS A 1 101 ? 0.142 -14.344 -23.647 1.00 82.38 101 LYS A N 1
ATOM 842 C CA . LYS A 1 101 ? -1.237 -13.844 -23.559 1.00 82.38 101 LYS A CA 1
ATOM 843 C C . LYS A 1 101 ? -1.616 -13.390 -22.145 1.00 82.38 101 LYS A C 1
ATOM 845 O O . LYS A 1 101 ? -2.261 -12.354 -22.024 1.00 82.38 101 LYS A O 1
ATOM 850 N N . LEU A 1 102 ? -1.193 -14.111 -21.101 1.00 82.44 102 LEU A N 1
ATOM 851 C CA . LEU A 1 102 ? -1.453 -13.747 -19.704 1.00 82.44 102 LEU A CA 1
ATOM 852 C C . LEU A 1 102 ? -0.747 -12.436 -19.353 1.00 82.44 102 LEU A C 1
ATOM 854 O O . LEU A 1 102 ? -1.376 -11.511 -18.848 1.00 82.44 102 LEU A O 1
ATOM 858 N N . ILE A 1 103 ? 0.538 -12.329 -19.705 1.00 83.94 103 ILE A N 1
ATOM 859 C CA . ILE A 1 103 ? 1.331 -11.113 -19.480 1.00 83.94 103 ILE A CA 1
ATOM 860 C C . ILE A 1 103 ? 0.705 -9.928 -20.224 1.00 83.94 103 ILE A C 1
ATOM 862 O O . ILE A 1 103 ? 0.532 -8.858 -19.648 1.00 83.94 103 ILE A O 1
ATOM 866 N N . ARG A 1 104 ? 0.280 -10.121 -21.478 1.00 86.12 104 ARG A N 1
ATOM 867 C CA . ARG A 1 104 ? -0.431 -9.085 -22.238 1.00 86.12 104 ARG A CA 1
ATOM 868 C C . ARG A 1 104 ? -1.768 -8.702 -21.594 1.00 86.12 104 ARG A C 1
ATOM 870 O O . ARG A 1 104 ? -2.117 -7.525 -21.593 1.00 86.12 104 ARG A O 1
ATOM 877 N N . GLY A 1 105 ? -2.499 -9.664 -21.032 1.00 85.50 105 GLY A N 1
ATOM 878 C CA . GLY A 1 105 ? -3.706 -9.420 -20.240 1.00 85.50 105 GLY A CA 1
ATOM 879 C C . GLY A 1 105 ? -3.432 -8.519 -19.035 1.00 85.50 105 GLY A C 1
ATOM 880 O O . GLY A 1 105 ? -4.137 -7.533 -18.841 1.00 85.50 105 GLY A O 1
ATOM 881 N N . PHE A 1 106 ? -2.359 -8.796 -18.291 1.00 88.00 106 PHE A N 1
ATOM 882 C CA . PHE A 1 106 ? -1.946 -7.989 -17.140 1.00 88.00 106 PHE A CA 1
ATOM 883 C C . PHE A 1 106 ? -1.526 -6.578 -17.547 1.00 88.00 106 PHE A C 1
ATOM 885 O O . PHE A 1 106 ? -1.974 -5.611 -16.939 1.00 88.00 106 PHE A O 1
ATOM 892 N N . ILE A 1 107 ? -0.753 -6.434 -18.625 1.00 87.38 107 ILE A N 1
ATOM 893 C CA . ILE A 1 107 ? -0.355 -5.118 -19.150 1.00 87.38 107 ILE A CA 1
ATOM 894 C C . ILE A 1 107 ? -1.591 -4.281 -19.505 1.00 87.38 107 ILE A C 1
ATOM 896 O O . ILE A 1 107 ? -1.669 -3.111 -19.149 1.00 87.38 107 ILE A O 1
ATOM 900 N N . ASN A 1 108 ? -2.589 -4.880 -20.159 1.00 86.12 108 ASN A N 1
ATOM 901 C CA . ASN A 1 108 ? -3.821 -4.175 -20.527 1.00 86.12 108 ASN A CA 1
ATOM 902 C C . ASN A 1 108 ? -4.723 -3.828 -19.327 1.00 86.12 108 ASN A C 1
ATOM 904 O O . ASN A 1 108 ? -5.613 -2.994 -19.476 1.00 86.12 108 ASN A O 1
ATOM 908 N N . SER A 1 109 ? -4.530 -4.470 -18.171 1.00 85.62 109 SER A N 1
ATOM 909 C CA . SER A 1 109 ? -5.315 -4.219 -16.953 1.00 85.62 109 SER A CA 1
ATOM 910 C C . SER A 1 109 ? -4.859 -2.975 -16.179 1.00 85.62 109 SER A C 1
ATOM 912 O O . SER A 1 109 ? -5.605 -2.439 -15.361 1.00 85.62 109 SER A O 1
ATOM 914 N N . VAL A 1 110 ? -3.644 -2.491 -16.450 1.00 85.94 110 VAL A N 1
ATOM 915 C CA . VAL A 1 110 ? -3.049 -1.329 -15.780 1.00 85.94 110 VAL A CA 1
ATOM 916 C C . VAL A 1 110 ? -3.294 -0.053 -16.595 1.00 85.94 110 VAL A C 1
ATOM 918 O O . VAL A 1 110 ? -3.603 -0.088 -17.785 1.00 85.94 110 VAL A O 1
ATOM 921 N N . GLN A 1 111 ? -3.167 1.108 -15.951 1.00 84.69 111 GLN A N 1
ATOM 922 C CA . GLN A 1 111 ? -3.346 2.411 -16.592 1.00 84.69 111 GLN A CA 1
ATOM 923 C C . GLN A 1 111 ? -2.388 2.610 -17.783 1.00 84.69 111 GLN A C 1
ATOM 925 O O . GLN A 1 111 ? -1.180 2.391 -17.672 1.00 84.69 111 GLN A O 1
ATOM 930 N N . LEU A 1 112 ? -2.928 3.112 -18.903 1.00 84.75 112 LEU A N 1
ATOM 931 C CA . LEU A 1 112 ? -2.217 3.273 -20.183 1.00 84.75 112 LEU A CA 1
ATOM 932 C C . LEU A 1 112 ? -0.900 4.052 -20.066 1.00 84.75 112 LEU A C 1
ATOM 934 O O . LEU A 1 112 ? 0.126 3.597 -20.562 1.00 84.75 112 LEU A O 1
ATOM 938 N N . PHE A 1 113 ? -0.915 5.201 -19.386 1.00 86.19 113 PHE A N 1
ATOM 939 C CA . PHE A 1 113 ? 0.265 6.061 -19.256 1.00 86.19 113 PHE A CA 1
ATOM 940 C C . PHE A 1 113 ? 1.406 5.373 -18.491 1.00 86.19 113 PHE A C 1
ATOM 942 O O . PHE A 1 113 ? 2.559 5.397 -18.912 1.00 86.19 113 PHE A O 1
ATOM 949 N N . GLN A 1 114 ? 1.072 4.697 -17.391 1.00 87.38 114 GLN A N 1
ATOM 950 C CA . GLN A 1 114 ? 2.036 3.983 -16.555 1.00 87.38 114 GLN A CA 1
ATOM 951 C C . GLN A 1 114 ? 2.684 2.817 -17.310 1.00 87.38 114 GLN A C 1
ATOM 953 O O . GLN A 1 114 ? 3.890 2.588 -17.210 1.00 87.38 114 GLN A O 1
ATOM 958 N N . MET A 1 115 ? 1.883 2.091 -18.095 1.00 90.19 115 MET A N 1
ATOM 959 C CA . MET A 1 115 ? 2.374 0.996 -18.928 1.00 90.19 115 MET A CA 1
ATOM 960 C C . MET A 1 115 ? 3.219 1.483 -20.095 1.00 90.19 115 MET A C 1
ATOM 962 O O . MET A 1 115 ? 4.196 0.817 -20.419 1.00 90.19 115 MET A O 1
ATOM 966 N N . HIS A 1 116 ? 2.911 2.642 -20.682 1.00 89.50 116 HIS A N 1
ATOM 967 C CA . HIS A 1 116 ? 3.768 3.240 -21.702 1.00 89.50 116 HIS A CA 1
ATOM 968 C C . HIS A 1 116 ? 5.183 3.481 -21.162 1.00 89.50 116 HIS A C 1
ATOM 970 O O . HIS A 1 116 ? 6.145 2.961 -21.722 1.00 89.50 116 HIS A O 1
ATOM 976 N N . GLN A 1 117 ? 5.305 4.183 -20.028 1.00 89.50 117 GLN A N 1
ATOM 977 C CA . GLN A 1 117 ? 6.605 4.474 -19.408 1.00 89.50 117 GLN A CA 1
ATOM 978 C C . GLN A 1 117 ? 7.376 3.198 -19.044 1.00 89.50 117 GLN A C 1
ATOM 980 O O . GLN A 1 117 ? 8.586 3.105 -19.231 1.00 89.50 117 GLN A O 1
ATOM 985 N N . PHE A 1 118 ? 6.675 2.178 -18.548 1.00 90.69 118 PHE A N 1
ATOM 986 C CA . PHE A 1 118 ? 7.299 0.904 -18.203 1.00 90.69 118 PHE A CA 1
ATOM 987 C C . PHE A 1 118 ? 7.750 0.093 -19.428 1.00 90.69 118 PHE A C 1
ATOM 989 O O . PHE A 1 118 ? 8.818 -0.518 -19.405 1.00 90.69 118 PHE A O 1
ATOM 996 N N . MET A 1 119 ? 6.973 0.095 -20.513 1.00 90.19 119 MET A N 1
ATOM 997 C CA . MET A 1 119 ? 7.348 -0.588 -21.756 1.00 90.19 119 MET A CA 1
ATOM 998 C C . MET A 1 119 ? 8.509 0.106 -22.468 1.00 90.19 119 MET A C 1
ATOM 1000 O O . MET A 1 119 ? 9.364 -0.571 -23.042 1.00 90.19 119 MET A O 1
ATOM 1004 N N . GLU A 1 120 ? 8.570 1.434 -22.397 1.00 89.50 120 GLU A N 1
ATOM 1005 C CA . GLU A 1 120 ? 9.695 2.232 -22.883 1.00 89.50 120 GLU A CA 1
ATOM 1006 C C . GLU A 1 120 ? 10.989 1.858 -22.145 1.00 89.50 120 GLU A C 1
ATOM 1008 O O . GLU A 1 120 ? 11.985 1.505 -22.786 1.00 89.50 120 GLU A O 1
ATOM 1013 N N . PHE A 1 121 ? 10.928 1.767 -20.812 1.00 90.38 121 PHE A N 1
ATOM 1014 C CA . PHE A 1 121 ? 12.034 1.299 -19.975 1.00 90.38 121 PHE A CA 1
ATOM 1015 C C . PHE A 1 121 ? 12.544 -0.100 -20.373 1.00 90.38 121 PHE A C 1
ATOM 1017 O O . PHE A 1 121 ? 13.748 -0.304 -20.525 1.00 90.38 121 PHE A O 1
ATOM 1024 N N . LEU A 1 122 ? 11.650 -1.075 -20.578 1.00 87.69 122 LEU A N 1
ATOM 1025 C CA . LEU A 1 122 ? 12.039 -2.445 -20.958 1.00 87.69 122 LEU A CA 1
ATOM 1026 C C . LEU A 1 122 ? 12.592 -2.552 -22.389 1.00 87.69 122 LEU A C 1
ATOM 1028 O O . LEU A 1 122 ? 13.335 -3.482 -22.714 1.00 87.69 122 LEU A O 1
ATOM 1032 N N . THR A 1 123 ? 12.206 -1.620 -23.255 1.00 88.06 123 THR A N 1
ATOM 1033 C CA . THR A 1 123 ? 12.574 -1.612 -24.672 1.00 88.06 123 THR A CA 1
ATOM 1034 C C . THR A 1 123 ? 13.937 -0.969 -24.924 1.00 88.06 123 THR A C 1
ATOM 1036 O O . THR A 1 123 ? 14.589 -1.286 -25.926 1.00 88.06 123 THR A O 1
ATOM 1039 N N . ASN A 1 124 ? 14.372 -0.080 -24.033 1.00 86.69 124 ASN A N 1
ATOM 1040 C CA . ASN A 1 124 ? 15.615 0.660 -24.175 1.00 86.69 124 ASN A CA 1
ATOM 1041 C C . ASN A 1 124 ? 16.847 -0.240 -23.931 1.00 86.69 124 ASN A C 1
ATOM 1043 O O . ASN A 1 124 ? 16.955 -0.955 -22.932 1.00 86.69 124 ASN A O 1
ATOM 1047 N N . GLU A 1 125 ? 17.792 -0.208 -24.870 1.00 82.25 125 GLU A N 1
ATOM 1048 C CA . GLU A 1 125 ? 19.002 -1.038 -24.862 1.00 82.25 125 GLU A CA 1
ATOM 1049 C C . GLU A 1 125 ? 20.042 -0.538 -23.845 1.00 82.25 125 GLU A C 1
ATOM 1051 O O . GLU A 1 125 ? 20.744 -1.346 -23.227 1.00 82.25 125 GLU A O 1
ATOM 1056 N N . ASP A 1 126 ? 20.074 0.771 -23.578 1.00 82.69 126 ASP A N 1
ATOM 1057 C CA . ASP A 1 126 ? 21.010 1.388 -22.634 1.00 82.69 126 ASP A CA 1
ATOM 1058 C C . ASP A 1 126 ? 20.766 0.882 -21.207 1.00 82.69 126 ASP A C 1
ATOM 1060 O O . ASP A 1 126 ? 21.701 0.539 -20.470 1.00 82.69 126 ASP A O 1
ATOM 1064 N N . TYR A 1 127 ? 19.491 0.748 -20.827 1.00 81.56 127 TYR A N 1
ATOM 1065 C CA . TYR A 1 127 ? 19.111 0.226 -19.518 1.00 81.56 127 TYR A CA 1
ATOM 1066 C C . TYR A 1 127 ? 19.423 -1.257 -19.376 1.00 81.56 127 TYR A C 1
ATOM 1068 O O . TYR A 1 127 ? 19.763 -1.676 -18.274 1.00 81.56 127 TYR A O 1
ATOM 1076 N N . GLY A 1 128 ? 19.428 -2.040 -20.460 1.00 80.94 128 GLY A N 1
ATOM 1077 C CA . GLY A 1 128 ? 19.844 -3.446 -20.427 1.00 80.94 128 GLY A CA 1
ATOM 1078 C C . GLY A 1 128 ? 21.258 -3.628 -19.863 1.00 80.94 128 GLY A C 1
ATOM 1079 O O . GLY A 1 128 ? 21.501 -4.511 -19.036 1.00 80.94 128 GLY A O 1
ATOM 1080 N N . THR A 1 129 ? 22.179 -2.727 -20.216 1.00 85.19 129 THR A N 1
ATOM 1081 C CA . THR A 1 129 ? 23.557 -2.745 -19.699 1.00 85.19 129 THR A CA 1
ATOM 1082 C C . THR A 1 129 ? 23.617 -2.373 -18.215 1.00 85.19 129 THR A C 1
ATOM 1084 O O . THR A 1 129 ? 24.349 -2.995 -17.439 1.00 85.19 129 THR A O 1
ATOM 1087 N N . ILE A 1 130 ? 22.820 -1.387 -17.792 1.00 86.38 130 ILE A N 1
ATOM 1088 C CA . ILE A 1 130 ? 22.738 -0.954 -16.388 1.00 86.38 130 ILE A CA 1
ATOM 1089 C C . ILE A 1 130 ? 22.108 -2.051 -15.525 1.00 86.38 130 ILE A C 1
ATOM 1091 O O . ILE A 1 130 ? 22.643 -2.385 -14.470 1.00 86.38 130 ILE A O 1
ATOM 1095 N N . ILE A 1 131 ? 21.023 -2.659 -16.004 1.00 85.81 131 ILE A N 1
ATOM 1096 C CA . ILE A 1 131 ? 20.334 -3.786 -15.372 1.00 85.81 131 ILE A CA 1
ATOM 1097 C C . ILE A 1 131 ? 21.303 -4.946 -15.180 1.00 85.81 131 ILE A C 1
ATOM 1099 O O . ILE A 1 131 ? 21.400 -5.479 -14.077 1.00 85.81 131 ILE A O 1
ATOM 1103 N N . LYS A 1 132 ? 22.073 -5.304 -16.214 1.00 86.31 132 LYS A N 1
ATOM 1104 C CA . LYS A 1 132 ? 23.099 -6.348 -16.123 1.00 86.31 132 LYS A CA 1
ATOM 1105 C C . LYS A 1 132 ? 24.117 -6.036 -15.024 1.00 86.31 132 LYS A C 1
ATOM 1107 O O . LYS A 1 132 ? 24.366 -6.882 -14.169 1.00 86.31 132 LYS A O 1
ATOM 1112 N N . LYS A 1 133 ? 24.660 -4.815 -15.005 1.00 88.44 133 LYS A N 1
ATOM 1113 C CA . LYS A 1 133 ? 25.649 -4.372 -14.008 1.00 88.44 133 LYS A CA 1
ATOM 1114 C C . LYS A 1 133 ? 25.102 -4.391 -12.578 1.00 88.44 133 LYS A C 1
ATOM 1116 O O . LYS A 1 133 ? 25.809 -4.790 -11.658 1.00 88.44 133 LYS A O 1
ATOM 1121 N N . GLU A 1 134 ? 23.864 -3.951 -12.379 1.00 85.62 134 GLU A N 1
ATOM 1122 C CA . GLU A 1 134 ? 23.226 -3.938 -11.060 1.00 85.62 134 GLU A CA 1
ATOM 1123 C C . GLU A 1 134 ? 22.824 -5.346 -10.601 1.00 85.62 134 GLU A C 1
ATOM 1125 O O . GLU A 1 134 ? 22.977 -5.676 -9.427 1.00 85.62 134 GLU A O 1
ATOM 1130 N N . SER A 1 135 ? 22.408 -6.211 -11.528 1.00 84.38 135 SER A N 1
ATOM 1131 C CA . SER A 1 135 ? 22.065 -7.609 -11.238 1.00 84.38 135 SER A CA 1
ATOM 1132 C C . SER A 1 135 ? 23.286 -8.432 -10.820 1.00 84.38 135 SER A C 1
ATOM 1134 O O . SER A 1 135 ? 23.160 -9.302 -9.960 1.00 84.38 135 SER A O 1
ATOM 1136 N N . MET A 1 136 ? 24.476 -8.122 -11.359 1.00 88.00 136 MET A N 1
ATOM 1137 C CA . MET A 1 136 ? 25.751 -8.792 -11.029 1.00 88.00 136 MET A CA 1
ATOM 1138 C C . MET A 1 136 ? 26.144 -8.678 -9.554 1.00 88.00 136 MET A C 1
ATOM 1140 O O . MET A 1 136 ? 27.000 -9.421 -9.090 1.00 88.00 136 MET A O 1
ATOM 1144 N N . LYS A 1 137 ? 25.530 -7.760 -8.798 1.00 88.94 137 LYS A N 1
ATOM 1145 C CA . LYS A 1 137 ? 25.746 -7.643 -7.350 1.00 88.94 137 LYS A CA 1
ATOM 1146 C C . LYS A 1 137 ? 25.078 -8.768 -6.557 1.00 88.94 137 LYS A C 1
ATOM 1148 O O . LYS A 1 137 ? 25.481 -9.019 -5.427 1.00 88.94 137 LYS A O 1
ATOM 1153 N N . PHE A 1 138 ? 24.044 -9.394 -7.121 1.00 86.81 138 PHE A N 1
ATOM 1154 C CA . PHE A 1 138 ? 23.198 -10.368 -6.428 1.00 86.81 138 PHE A CA 1
ATOM 1155 C C . PHE A 1 138 ? 23.260 -11.769 -7.045 1.00 86.81 138 PHE A C 1
ATOM 1157 O O . PHE A 1 138 ? 22.999 -12.740 -6.341 1.00 86.81 138 PHE A O 1
ATOM 1164 N N . TYR A 1 139 ? 23.593 -11.877 -8.335 1.00 88.62 139 TYR A N 1
ATOM 1165 C CA . TYR A 1 139 ? 23.657 -13.142 -9.071 1.00 88.62 139 TYR A CA 1
ATOM 1166 C C . TYR A 1 139 ? 24.946 -13.271 -9.880 1.00 88.62 139 TYR A C 1
ATOM 1168 O O . TYR A 1 139 ? 25.553 -12.272 -10.273 1.00 88.62 139 TYR A O 1
ATOM 1176 N N . ASP A 1 140 ? 25.306 -14.515 -10.190 1.00 91.19 140 ASP A N 1
ATOM 1177 C CA . ASP A 1 140 ? 26.447 -14.832 -11.042 1.00 91.19 140 ASP A CA 1
ATOM 1178 C C . ASP A 1 140 ? 26.256 -14.307 -12.470 1.00 91.19 140 ASP A C 1
ATOM 1180 O O . ASP A 1 140 ? 25.145 -14.254 -13.011 1.00 91.19 140 ASP A O 1
ATOM 1184 N N . ALA A 1 141 ? 27.370 -13.943 -13.108 1.00 87.56 141 ALA A N 1
ATOM 1185 C CA . ALA A 1 141 ? 27.365 -13.362 -14.447 1.00 87.56 141 ALA A CA 1
ATOM 1186 C C . ALA A 1 141 ? 26.714 -14.289 -15.490 1.00 87.56 141 ALA A C 1
ATOM 1188 O O . ALA A 1 141 ? 25.956 -13.812 -16.338 1.00 87.56 141 ALA A O 1
ATOM 1189 N N . ASP A 1 142 ? 26.968 -15.597 -15.402 1.00 87.75 142 ASP A N 1
ATOM 1190 C CA . ASP A 1 142 ? 26.406 -16.596 -16.316 1.00 87.75 142 ASP A CA 1
ATOM 1191 C C . ASP A 1 142 ? 24.886 -16.695 -16.161 1.00 87.75 142 ASP A C 1
ATOM 1193 O O . ASP A 1 142 ? 24.152 -16.608 -17.147 1.00 87.75 142 ASP A O 1
ATOM 1197 N N . TYR A 1 143 ? 24.400 -16.736 -14.916 1.00 88.06 143 TYR A N 1
ATOM 1198 C CA . TYR A 1 143 ? 22.970 -16.758 -14.613 1.00 88.06 143 TYR A CA 1
ATOM 1199 C C . TYR A 1 143 ? 22.247 -15.521 -15.163 1.00 88.06 143 TYR A C 1
ATOM 1201 O O . TYR A 1 143 ? 21.182 -15.631 -15.768 1.00 88.06 143 TYR A O 1
ATOM 1209 N N . ILE A 1 144 ? 22.835 -14.332 -15.011 1.00 87.75 144 ILE A N 1
ATOM 1210 C CA . ILE A 1 144 ? 22.249 -13.076 -15.507 1.00 87.75 144 ILE A CA 1
ATOM 1211 C C . ILE A 1 144 ? 22.178 -13.061 -17.030 1.00 87.75 144 ILE A C 1
ATOM 1213 O O . ILE A 1 144 ? 21.159 -12.654 -17.594 1.00 87.75 144 ILE A O 1
ATOM 1217 N N . ASN A 1 145 ? 23.247 -13.489 -17.701 1.00 86.69 145 ASN A N 1
ATOM 1218 C CA . ASN A 1 145 ? 23.274 -13.533 -19.159 1.00 86.69 145 ASN A CA 1
ATOM 1219 C C . ASN A 1 145 ? 22.213 -14.504 -19.694 1.00 86.69 145 ASN A C 1
ATOM 1221 O O . ASN A 1 145 ? 21.481 -14.157 -20.621 1.00 86.69 145 ASN A O 1
ATOM 1225 N N . GLU A 1 146 ? 22.089 -15.684 -19.084 1.00 87.06 146 GLU A N 1
ATOM 1226 C CA . GLU A 1 146 ? 21.148 -16.708 -19.538 1.00 87.06 146 GLU A CA 1
ATOM 1227 C C . GLU A 1 146 ? 19.688 -16.412 -19.198 1.00 87.06 146 GLU A C 1
ATOM 1229 O O . GLU A 1 146 ? 18.814 -16.698 -20.019 1.00 87.06 146 GLU A O 1
ATOM 1234 N N . LYS A 1 147 ? 19.402 -15.876 -18.005 1.00 84.94 147 LYS A N 1
ATOM 1235 C CA . LYS A 1 147 ? 18.024 -15.692 -17.525 1.00 84.94 147 LYS A CA 1
ATOM 1236 C C . LYS A 1 147 ? 17.487 -14.282 -17.693 1.00 84.94 147 LYS A C 1
ATOM 1238 O O . LYS A 1 147 ? 16.319 -14.139 -18.020 1.00 84.94 147 LYS A O 1
ATOM 1243 N N . ILE A 1 148 ? 18.299 -13.246 -17.505 1.00 85.31 148 ILE A N 1
ATOM 1244 C CA . ILE A 1 148 ? 17.818 -11.858 -17.555 1.00 85.31 148 ILE A CA 1
ATOM 1245 C C . ILE A 1 148 ? 18.034 -11.278 -18.951 1.00 85.31 148 ILE A C 1
ATOM 1247 O O . ILE A 1 148 ? 17.079 -10.896 -19.623 1.00 85.31 148 ILE A O 1
ATOM 1251 N N . VAL A 1 149 ? 19.285 -11.247 -19.417 1.00 87.38 149 VAL A N 1
ATOM 1252 C CA . VAL A 1 149 ? 19.654 -10.571 -20.673 1.00 87.38 149 VAL A CA 1
ATOM 1253 C C . VAL A 1 149 ? 19.018 -11.274 -21.870 1.00 87.38 149 VAL A C 1
ATOM 1255 O O . VAL A 1 149 ? 18.329 -10.635 -22.662 1.00 87.38 149 VAL A O 1
ATOM 1258 N N . ARG A 1 150 ? 19.151 -12.604 -21.953 1.00 88.69 150 ARG A N 1
ATOM 1259 C CA . ARG A 1 150 ? 18.547 -13.407 -23.026 1.00 88.69 150 ARG A CA 1
ATOM 1260 C C . ARG A 1 150 ? 17.035 -13.215 -23.127 1.00 88.69 150 ARG A C 1
ATOM 1262 O O . ARG A 1 150 ? 16.508 -13.134 -24.233 1.00 88.69 150 ARG A O 1
ATOM 1269 N N . VAL A 1 151 ? 16.337 -13.180 -21.992 1.00 87.62 151 VAL A N 1
ATOM 1270 C CA . VAL A 1 151 ? 14.879 -13.021 -21.956 1.00 87.62 151 VAL A CA 1
ATOM 1271 C C . VAL A 1 151 ? 14.485 -11.630 -22.441 1.00 87.62 151 VAL A C 1
ATOM 1273 O O . VAL A 1 151 ? 13.644 -11.512 -23.334 1.00 87.62 151 VAL A O 1
ATOM 1276 N N . LEU A 1 152 ? 15.132 -10.586 -21.919 1.00 86.75 152 LEU A N 1
ATOM 1277 C CA . LEU A 1 152 ? 14.864 -9.214 -22.340 1.00 86.75 152 LEU A CA 1
ATOM 1278 C C . LEU A 1 152 ? 15.134 -9.027 -23.836 1.00 86.75 152 LEU A C 1
ATOM 1280 O O . LEU A 1 152 ? 14.272 -8.504 -24.534 1.00 86.75 152 LEU A O 1
ATOM 1284 N N . ASP A 1 153 ? 16.260 -9.519 -24.353 1.00 88.00 153 ASP A N 1
ATOM 1285 C CA . ASP A 1 153 ? 16.603 -9.391 -25.774 1.00 88.00 153 ASP A CA 1
ATOM 1286 C C . ASP A 1 153 ? 15.641 -10.175 -26.680 1.00 88.00 153 ASP A C 1
ATOM 1288 O O . ASP A 1 153 ? 15.204 -9.663 -27.713 1.00 88.00 153 ASP A O 1
ATOM 1292 N N . LYS A 1 154 ? 15.251 -11.395 -26.282 1.00 89.62 154 LYS A N 1
ATOM 1293 C CA . LYS A 1 154 ? 14.326 -12.248 -27.048 1.00 89.62 154 LYS A CA 1
ATOM 1294 C C . LYS A 1 154 ? 12.934 -11.629 -27.174 1.00 89.62 154 LYS A C 1
ATOM 1296 O O . LYS A 1 154 ? 12.336 -11.702 -28.246 1.00 89.62 154 LYS A O 1
ATOM 1301 N N . TYR A 1 155 ? 12.408 -11.048 -26.096 1.00 88.62 155 TYR A N 1
ATOM 1302 C CA . TYR A 1 155 ? 11.049 -10.498 -26.067 1.00 88.62 155 TYR A CA 1
ATOM 1303 C C . TYR A 1 155 ? 10.984 -8.987 -26.337 1.00 88.62 155 TYR A C 1
ATOM 1305 O O . TYR A 1 155 ? 9.887 -8.459 -26.520 1.00 88.62 155 TYR A O 1
ATOM 1313 N N . ARG A 1 156 ? 12.126 -8.296 -26.479 1.00 89.31 156 ARG A N 1
ATOM 1314 C CA . ARG A 1 156 ? 12.189 -6.865 -26.837 1.00 89.31 156 ARG A CA 1
ATOM 1315 C C . ARG A 1 156 ? 11.344 -6.501 -28.068 1.00 89.31 156 ARG A C 1
ATOM 1317 O O . ARG A 1 156 ? 10.621 -5.509 -27.991 1.00 89.31 156 ARG A O 1
ATOM 1324 N N . PRO A 1 157 ? 11.339 -7.269 -29.178 1.00 90.31 157 PRO A N 1
ATOM 1325 C CA . PRO A 1 157 ? 10.480 -6.954 -30.323 1.00 90.31 157 PRO A CA 1
ATOM 1326 C C . PRO A 1 157 ? 8.983 -7.018 -29.986 1.00 90.31 157 PRO A C 1
ATOM 1328 O O . PRO A 1 157 ? 8.202 -6.204 -30.475 1.00 90.31 157 PRO A O 1
ATOM 1331 N N . ALA A 1 158 ? 8.580 -7.951 -29.119 1.00 89.69 158 ALA A N 1
ATOM 1332 C CA . ALA A 1 158 ? 7.195 -8.076 -28.680 1.00 89.69 158 ALA A CA 1
ATOM 1333 C C . ALA A 1 158 ? 6.789 -6.905 -27.768 1.00 89.69 158 ALA A C 1
ATOM 1335 O O . ALA A 1 158 ? 5.702 -6.355 -27.933 1.00 89.69 158 ALA A O 1
ATOM 1336 N N . PHE A 1 159 ? 7.679 -6.465 -26.870 1.00 89.56 159 PHE A N 1
ATOM 1337 C CA . PHE A 1 159 ? 7.458 -5.263 -26.058 1.00 89.56 159 PHE A CA 1
ATOM 1338 C C . PHE A 1 159 ? 7.385 -3.993 -26.911 1.00 89.56 159 PHE A C 1
ATOM 1340 O O . PHE A 1 159 ? 6.498 -3.179 -26.680 1.00 89.56 159 PHE A O 1
ATOM 1347 N N . ARG A 1 160 ? 8.212 -3.866 -27.963 1.00 90.56 160 ARG A N 1
ATOM 1348 C CA . ARG A 1 160 ? 8.114 -2.772 -28.952 1.00 90.56 160 ARG A CA 1
ATOM 1349 C C . ARG A 1 160 ? 6.750 -2.728 -29.636 1.00 90.56 160 ARG A C 1
ATOM 1351 O O . ARG A 1 160 ? 6.180 -1.653 -29.781 1.00 90.56 160 ARG A O 1
ATOM 1358 N N . SER A 1 161 ? 6.215 -3.885 -30.025 1.00 91.38 161 SER A N 1
ATOM 1359 C CA . SER A 1 161 ? 4.876 -3.964 -30.623 1.00 91.38 161 SER A CA 1
ATOM 1360 C C . SER A 1 161 ? 3.791 -3.503 -29.648 1.00 91.38 161 SER A C 1
ATOM 1362 O O . SER A 1 161 ? 2.898 -2.762 -30.041 1.00 91.38 161 SER A O 1
ATOM 1364 N N . ILE A 1 162 ? 3.869 -3.919 -28.380 1.00 89.56 162 ILE A N 1
ATOM 1365 C CA . ILE A 1 162 ? 2.913 -3.503 -27.342 1.00 89.56 162 ILE A CA 1
ATOM 1366 C C . ILE A 1 162 ? 3.041 -2.004 -27.052 1.00 89.56 162 ILE A C 1
ATOM 1368 O O . ILE A 1 162 ? 2.027 -1.330 -26.904 1.00 89.56 162 ILE A O 1
ATOM 1372 N N . LEU A 1 163 ? 4.266 -1.477 -26.997 1.00 91.12 163 LEU A N 1
ATOM 1373 C CA . LEU A 1 163 ? 4.522 -0.052 -26.808 1.00 91.12 163 LEU A CA 1
ATOM 1374 C C . LEU A 1 163 ? 3.855 0.768 -27.916 1.00 91.12 163 LEU A C 1
ATOM 1376 O O . LEU A 1 163 ? 3.111 1.687 -27.599 1.00 91.12 163 LEU A O 1
ATOM 1380 N N . LEU A 1 164 ? 4.035 0.377 -29.182 1.00 91.19 164 LEU A N 1
ATOM 1381 C CA . LEU A 1 164 ? 3.415 1.050 -30.325 1.00 91.19 164 LEU A CA 1
ATOM 1382 C C . LEU A 1 164 ? 1.879 1.030 -30.241 1.00 91.19 164 LEU A C 1
ATOM 1384 O O . LEU A 1 164 ? 1.245 2.066 -30.395 1.00 91.19 164 LEU A O 1
ATOM 1388 N N . GLU A 1 165 ? 1.279 -0.111 -29.886 1.00 89.62 165 GLU A N 1
ATOM 1389 C CA . GLU A 1 165 ? -0.173 -0.199 -29.662 1.00 89.62 165 GLU A CA 1
ATOM 1390 C C . GLU A 1 165 ? -0.663 0.715 -28.523 1.00 89.62 165 GLU A C 1
ATOM 1392 O O . GLU A 1 165 ? -1.781 1.231 -28.576 1.00 89.62 165 GLU A O 1
ATOM 1397 N N . ILE A 1 166 ? 0.131 0.884 -27.460 1.00 89.06 166 ILE A N 1
ATOM 1398 C CA . ILE A 1 166 ? -0.200 1.785 -26.349 1.00 89.06 166 ILE A CA 1
ATOM 1399 C C . ILE A 1 166 ? -0.063 3.244 -26.799 1.00 89.06 166 ILE A C 1
ATOM 1401 O O . ILE A 1 166 ? -0.953 4.040 -26.498 1.00 89.06 166 ILE A O 1
ATOM 1405 N N . SER A 1 167 ? 0.993 3.590 -27.538 1.00 88.12 167 SER A N 1
ATOM 1406 C CA . SER A 1 167 ? 1.197 4.928 -28.105 1.00 88.12 167 SER A CA 1
ATOM 1407 C C . SER A 1 167 ? 0.048 5.312 -29.041 1.00 88.12 167 SER A C 1
ATOM 1409 O O . SER A 1 167 ? -0.563 6.358 -28.832 1.00 88.12 167 SER A O 1
ATOM 1411 N N . ASP A 1 168 ? -0.359 4.425 -29.953 1.00 87.88 168 ASP A N 1
ATOM 1412 C CA . ASP A 1 168 ? -1.500 4.642 -30.853 1.00 87.88 168 ASP A CA 1
ATOM 1413 C C . ASP A 1 168 ? -2.810 4.880 -30.076 1.00 87.88 168 ASP A C 1
ATOM 1415 O O . ASP A 1 168 ? -3.618 5.745 -30.425 1.00 87.88 168 ASP A O 1
ATOM 1419 N N . LYS A 1 169 ? -3.032 4.144 -28.977 1.00 86.06 169 LYS A N 1
ATOM 1420 C CA . LYS A 1 169 ? -4.199 4.343 -28.097 1.00 86.06 169 LYS A CA 1
ATOM 1421 C C . LYS A 1 169 ? -4.143 5.665 -27.337 1.00 86.06 169 LYS A C 1
ATOM 1423 O O . LYS A 1 169 ? -5.194 6.258 -27.095 1.00 86.06 169 LYS A O 1
ATOM 1428 N N . MET A 1 170 ? -2.957 6.129 -26.945 1.00 81.38 170 MET A N 1
ATOM 1429 C CA . MET A 1 170 ? -2.792 7.438 -26.310 1.00 81.38 170 MET A CA 1
ATOM 1430 C C . MET A 1 170 ? -3.043 8.565 -27.313 1.00 81.38 170 MET A C 1
ATOM 1432 O O . MET A 1 170 ? -3.822 9.472 -27.019 1.00 81.38 170 MET A O 1
ATOM 1436 N N . GLU A 1 171 ? -2.475 8.469 -28.515 1.00 79.00 171 GLU A N 1
ATOM 1437 C CA . GLU A 1 171 ? -2.688 9.440 -29.590 1.00 79.00 171 GLU A CA 1
ATOM 1438 C C . GLU A 1 171 ? -4.161 9.487 -30.021 1.00 79.00 171 GLU A C 1
ATOM 1440 O O . GLU A 1 171 ? -4.742 10.570 -30.127 1.00 79.00 171 GLU A O 1
ATOM 1445 N N . GLY A 1 172 ? -4.816 8.329 -30.147 1.00 66.56 172 GLY A N 1
ATOM 1446 C CA . GLY A 1 172 ? -6.245 8.216 -30.451 1.00 66.56 172 GLY A CA 1
ATOM 1447 C C . GLY A 1 172 ? -7.169 8.813 -29.381 1.00 66.56 172 GLY A C 1
ATOM 1448 O O . GLY A 1 172 ? -8.235 9.326 -29.717 1.00 66.56 172 GLY A O 1
ATOM 1449 N N . CYS A 1 173 ? -6.762 8.821 -28.107 1.00 52.12 173 CYS A N 1
ATOM 1450 C CA . CYS A 1 173 ? -7.482 9.522 -27.034 1.00 52.12 173 CYS A CA 1
ATOM 1451 C C . CYS A 1 173 ? -7.287 11.048 -27.091 1.00 52.12 173 CYS A C 1
ATOM 1453 O O . CYS A 1 173 ? -8.168 11.799 -26.670 1.00 52.12 173 CYS A O 1
ATOM 1455 N N . THR A 1 174 ? -6.144 11.510 -27.609 1.00 49.97 174 THR A N 1
ATOM 1456 C CA . THR A 1 174 ? -5.840 12.937 -27.812 1.00 49.97 174 THR A CA 1
ATOM 1457 C C . THR A 1 174 ? -6.281 13.478 -29.162 1.00 49.97 174 THR A C 1
ATOM 1459 O O . THR A 1 174 ? -6.186 14.688 -29.372 1.00 49.97 174 THR A O 1
ATOM 1462 N N . ALA A 1 175 ? -6.773 12.618 -30.064 1.00 51.41 175 ALA A N 1
ATOM 1463 C CA . ALA A 1 175 ? -7.369 13.032 -31.321 1.00 51.41 175 ALA A CA 1
ATOM 1464 C C . ALA A 1 175 ? -8.477 14.027 -30.989 1.00 51.41 175 ALA A C 1
ATOM 1466 O O . ALA A 1 175 ? -9.544 13.658 -30.491 1.00 51.41 175 ALA A O 1
ATOM 1467 N N . ALA A 1 176 ? -8.149 15.308 -31.181 1.00 49.91 176 ALA A N 1
ATOM 1468 C CA . ALA A 1 176 ? -8.977 16.435 -30.822 1.00 49.91 176 ALA A CA 1
ATOM 1469 C C . ALA A 1 176 ? -10.381 16.127 -31.314 1.00 49.91 176 ALA A C 1
ATOM 1471 O O . ALA A 1 176 ? -10.593 15.973 -32.518 1.00 49.91 176 ALA A O 1
ATOM 1472 N N . ARG A 1 177 ? -11.312 15.957 -30.369 1.00 52.38 177 ARG A N 1
ATOM 1473 C CA . ARG A 1 177 ? -12.732 15.789 -30.658 1.00 52.38 177 ARG A CA 1
ATOM 1474 C C . ARG A 1 177 ? -13.053 16.878 -31.669 1.00 52.38 177 ARG A C 1
ATOM 1476 O O . ARG A 1 177 ? -12.963 18.047 -31.296 1.00 52.38 177 ARG A O 1
ATOM 1483 N N . GLN A 1 178 ? -13.265 16.513 -32.938 1.00 57.50 178 GLN A N 1
ATOM 1484 C CA . GLN A 1 178 ? -13.392 17.513 -33.991 1.00 57.50 178 GLN A CA 1
ATOM 1485 C C . GLN A 1 178 ? -14.519 18.434 -33.552 1.00 57.50 178 GLN A C 1
ATOM 1487 O O . GLN A 1 178 ? -15.659 17.990 -33.392 1.00 57.50 178 GLN A O 1
ATOM 1492 N N . LEU A 1 179 ? -14.167 19.680 -33.226 1.00 62.31 179 LEU A N 1
ATOM 1493 C CA . LEU A 1 179 ? -15.155 20.684 -32.891 1.00 62.31 179 LEU A CA 1
ATOM 1494 C C . LEU A 1 179 ? -16.079 20.734 -34.108 1.00 62.31 179 LEU A C 1
ATOM 1496 O O . LEU A 1 179 ? -15.568 20.932 -35.215 1.00 62.31 179 LEU A O 1
ATOM 1500 N N . PRO A 1 180 ? -17.389 20.470 -33.946 1.00 64.19 180 PRO A N 1
ATOM 1501 C CA . PRO A 1 180 ? -18.307 20.535 -35.071 1.00 64.19 180 PRO A CA 1
ATOM 1502 C C . PRO A 1 180 ? -18.120 21.886 -35.759 1.00 64.19 180 PRO A C 1
ATOM 1504 O O . PRO A 1 180 ? -17.933 22.899 -35.077 1.00 64.19 180 PRO A O 1
ATOM 1507 N N . GLU A 1 181 ? -18.106 21.884 -37.095 1.00 74.00 181 GLU A N 1
ATOM 1508 C CA . GLU A 1 181 ? -17.856 23.100 -37.866 1.00 74.00 181 GLU A CA 1
ATOM 1509 C C . GLU A 1 181 ? -18.732 24.254 -37.342 1.00 74.00 181 GLU A C 1
ATOM 1511 O O . GLU A 1 181 ? -19.924 24.043 -37.075 1.00 74.00 181 GLU A O 1
ATOM 1516 N N . PRO A 1 182 ? -18.178 25.473 -37.185 1.00 71.62 182 PRO A N 1
ATOM 1517 C CA . PRO A 1 182 ? -18.945 26.618 -36.720 1.00 71.62 182 PRO A CA 1
ATOM 1518 C C . PRO A 1 182 ? -20.208 26.779 -37.565 1.00 71.62 182 PRO A C 1
ATOM 1520 O O . PRO A 1 182 ? -20.144 26.911 -38.790 1.00 71.62 182 PRO A O 1
ATOM 1523 N N . THR A 1 183 ? -21.372 26.751 -36.913 1.00 76.12 183 THR A N 1
ATOM 1524 C CA . THR A 1 183 ? -22.661 26.863 -37.597 1.00 76.12 183 THR A CA 1
ATOM 1525 C C . THR A 1 183 ? -22.723 28.187 -38.358 1.00 76.12 183 THR A C 1
ATOM 1527 O O . THR A 1 183 ? -22.751 29.262 -37.759 1.00 76.12 183 THR A O 1
ATOM 1530 N N . LYS A 1 184 ? -22.741 28.123 -39.694 1.00 78.50 184 LYS A N 1
ATOM 1531 C CA . LYS A 1 184 ? -22.864 29.305 -40.555 1.00 78.50 184 LYS A CA 1
ATOM 1532 C C . LYS A 1 184 ? -24.264 29.900 -40.393 1.00 78.50 184 LYS A C 1
ATOM 1534 O O . LYS A 1 184 ? -25.261 29.232 -40.665 1.00 78.50 184 LYS A O 1
ATOM 1539 N N . ALA A 1 185 ? -24.340 31.153 -39.945 1.00 67.94 185 ALA A N 1
ATOM 1540 C CA . ALA A 1 185 ? -25.606 31.849 -39.741 1.00 67.94 185 ALA A CA 1
ATOM 1541 C C . ALA A 1 185 ? -26.335 32.049 -41.081 1.00 67.94 185 ALA A C 1
ATOM 1543 O O . ALA A 1 185 ? -25.868 32.770 -41.962 1.00 67.94 185 ALA A O 1
ATOM 1544 N N . LYS A 1 186 ? -27.494 31.405 -41.231 1.00 79.56 186 LYS A N 1
ATOM 1545 C CA . LYS A 1 186 ? -28.413 31.633 -42.349 1.00 79.56 186 LYS A CA 1
ATOM 1546 C C . LYS A 1 186 ? -29.246 32.886 -42.034 1.00 79.56 186 LYS A C 1
ATOM 1548 O O . LYS A 1 186 ? -29.804 32.941 -40.936 1.00 79.56 186 LYS A O 1
ATOM 1553 N N . PRO A 1 187 ? -29.352 33.882 -42.934 1.00 75.19 187 PRO A N 1
ATOM 1554 C CA . PRO A 1 187 ? -30.202 35.042 -42.687 1.00 75.19 187 PRO A CA 1
ATOM 1555 C C . PRO A 1 187 ? -31.649 34.576 -42.495 1.00 75.19 187 PRO A C 1
ATOM 1557 O O . PRO A 1 187 ? -32.171 33.778 -43.277 1.00 75.19 187 PRO A O 1
ATOM 1560 N N . PHE A 1 188 ? -32.269 35.020 -41.404 1.00 68.12 188 PHE A N 1
ATOM 1561 C CA . PHE A 1 188 ? -33.639 34.666 -41.062 1.00 68.12 188 PHE A CA 1
ATOM 1562 C C . PHE A 1 188 ? -34.615 35.535 -41.858 1.00 68.12 188 PHE A C 1
ATOM 1564 O O . PHE A 1 188 ? -34.395 36.729 -42.049 1.00 68.12 188 PHE A O 1
ATOM 1571 N N . ASN A 1 189 ? -35.726 34.948 -42.293 1.00 70.69 189 ASN A N 1
ATOM 1572 C CA . ASN A 1 189 ? -36.826 35.722 -42.851 1.00 70.69 189 ASN A CA 1
ATOM 1573 C C . ASN A 1 189 ? -37.527 36.456 -41.700 1.00 70.69 189 ASN A C 1
ATOM 1575 O O . ASN A 1 189 ? -38.060 35.809 -40.796 1.00 70.69 189 ASN A O 1
ATOM 1579 N N . LEU A 1 190 ? -37.511 37.794 -41.726 1.00 66.00 190 LEU A N 1
ATOM 1580 C CA . LEU A 1 190 ? -38.221 38.659 -40.779 1.00 66.00 190 LEU A CA 1
ATOM 1581 C C . LEU A 1 190 ? -39.730 38.392 -40.859 1.00 66.00 190 LEU A C 1
ATOM 1583 O O . LEU A 1 190 ? -40.453 39.005 -41.637 1.00 66.00 190 LEU A O 1
ATOM 1587 N N . THR A 1 191 ? -40.202 37.452 -40.050 1.00 68.31 191 THR A N 1
ATOM 1588 C CA . THR A 1 191 ? -41.626 37.238 -39.801 1.00 68.31 191 THR A CA 1
ATOM 1589 C C . THR A 1 191 ? -41.952 37.951 -38.500 1.00 68.31 191 THR A C 1
ATOM 1591 O O . THR A 1 191 ? -41.234 37.768 -37.514 1.00 68.31 191 THR A O 1
ATOM 1594 N N . ALA A 1 192 ? -42.993 38.789 -38.501 1.00 68.50 192 ALA A N 1
ATOM 1595 C CA . ALA A 1 192 ? -43.416 39.515 -37.308 1.00 68.50 192 ALA A CA 1
ATOM 1596 C C . ALA A 1 192 ? -43.565 38.537 -36.123 1.00 68.50 192 ALA A C 1
ATOM 1598 O O . ALA A 1 192 ? -44.158 37.464 -36.292 1.00 68.50 192 ALA A O 1
ATOM 1599 N N . PRO A 1 193 ? -42.992 38.853 -34.948 1.00 65.75 193 PRO A N 1
ATOM 1600 C CA . PRO A 1 193 ? -42.976 37.927 -33.830 1.00 65.75 193 PRO A CA 1
ATOM 1601 C C . PRO A 1 193 ? -44.408 37.660 -33.373 1.00 65.75 193 PRO A C 1
ATOM 1603 O O . PRO A 1 193 ? -45.127 38.572 -32.974 1.00 65.75 193 PRO A O 1
ATOM 1606 N N . LYS A 1 194 ? -44.818 36.390 -33.434 1.00 67.00 194 LYS A N 1
ATOM 1607 C CA . LYS A 1 194 ? -46.097 35.949 -32.878 1.00 67.00 194 LYS A CA 1
ATOM 1608 C C . LYS A 1 194 ? -46.120 36.275 -31.383 1.00 67.00 194 LYS A C 1
ATOM 1610 O O . LYS A 1 194 ? -45.138 36.010 -30.686 1.00 67.00 194 LYS A O 1
ATOM 1615 N N . GLU A 1 195 ? -47.227 36.843 -30.910 1.00 74.88 195 GLU A N 1
ATOM 1616 C CA . GLU A 1 195 ? -47.403 37.225 -29.507 1.00 74.88 195 GLU A CA 1
ATOM 1617 C C . GLU A 1 195 ? -47.065 36.048 -28.580 1.00 74.88 195 GLU A C 1
ATOM 1619 O O . GLU A 1 195 ? -47.572 34.932 -28.736 1.00 74.88 195 GLU A O 1
ATOM 1624 N N . ARG A 1 196 ? -46.149 36.282 -27.633 1.00 67.25 196 ARG A N 1
ATOM 1625 C CA . ARG A 1 196 ? -45.728 35.264 -26.670 1.00 67.25 196 ARG A CA 1
ATOM 1626 C C . ARG A 1 196 ? -46.808 35.113 -25.607 1.00 67.25 196 ARG A C 1
ATOM 1628 O O . ARG A 1 196 ? -46.915 35.939 -24.707 1.00 67.25 196 ARG A O 1
ATOM 1635 N N . ILE A 1 197 ? -47.572 34.030 -25.694 1.00 76.75 197 ILE A N 1
ATOM 1636 C CA . ILE A 1 197 ? -48.462 33.599 -24.615 1.00 76.75 197 ILE A CA 1
ATOM 1637 C C . ILE A 1 197 ? -47.566 33.051 -23.488 1.00 76.75 197 ILE A C 1
ATOM 1639 O O . ILE A 1 197 ? -46.712 32.204 -23.774 1.00 76.75 197 ILE A O 1
ATOM 1643 N N . PRO A 1 198 ? -47.696 33.518 -22.232 1.00 76.31 198 PRO A N 1
ATOM 1644 C CA . PRO A 1 198 ? -46.935 32.955 -21.124 1.00 76.31 198 PRO A CA 1
ATOM 1645 C C . PRO A 1 198 ? -47.214 31.447 -21.024 1.00 76.31 198 PRO A C 1
ATOM 1647 O O . PRO A 1 198 ? -48.366 31.031 -21.186 1.00 76.31 198 PRO A O 1
ATOM 1650 N N . PRO A 1 199 ? -46.184 30.610 -20.795 1.00 74.94 199 PRO A N 1
ATOM 1651 C CA . PRO A 1 199 ? -46.373 29.170 -20.731 1.00 74.94 199 PRO A CA 1
ATOM 1652 C C . PRO A 1 199 ? -47.355 28.852 -19.607 1.00 74.94 199 PRO A C 1
ATOM 1654 O O . PRO A 1 199 ? -47.161 29.260 -18.461 1.00 74.94 199 PRO A O 1
ATOM 1657 N N . THR A 1 200 ? -48.426 28.137 -19.946 1.00 75.94 200 THR A N 1
ATOM 1658 C CA . THR A 1 200 ? -49.417 27.713 -18.961 1.00 75.94 200 THR A CA 1
ATOM 1659 C C . THR A 1 200 ? -48.705 26.814 -17.948 1.00 75.94 200 THR A C 1
ATOM 1661 O O . THR A 1 200 ? -48.028 25.865 -18.363 1.00 75.94 200 THR A O 1
ATOM 1664 N N . PRO A 1 201 ? -48.781 27.109 -16.638 1.00 79.62 201 PRO A N 1
ATOM 1665 C CA . PRO A 1 201 ? -48.080 26.320 -15.638 1.00 79.62 201 PRO A CA 1
ATOM 1666 C C . PRO A 1 201 ? -48.535 24.864 -15.733 1.00 79.62 201 PRO A C 1
ATOM 1668 O O . PRO A 1 201 ? -49.733 24.578 -15.806 1.00 79.62 201 PRO A O 1
ATOM 1671 N N . LYS A 1 202 ? -47.569 23.938 -15.759 1.00 77.94 202 LYS A N 1
ATOM 1672 C CA . LYS A 1 202 ? -47.867 22.504 -15.781 1.00 77.94 202 LYS A CA 1
ATOM 1673 C C . LYS A 1 202 ? -48.706 22.173 -14.539 1.00 77.94 202 LYS A C 1
ATOM 1675 O O . LYS A 1 202 ? -48.287 22.540 -13.438 1.00 77.94 202 LYS A O 1
ATOM 1680 N N . PRO A 1 203 ? -49.866 21.508 -14.679 1.00 76.94 203 PRO A N 1
ATOM 1681 C CA . PRO A 1 203 ? -50.656 21.116 -13.524 1.00 76.94 203 PRO A CA 1
ATOM 1682 C C . PRO A 1 203 ? -49.812 20.187 -12.650 1.00 76.94 203 PRO A C 1
ATOM 1684 O O . PRO A 1 203 ? -49.270 19.191 -13.133 1.00 76.94 203 PRO A O 1
ATOM 1687 N N . ILE A 1 204 ? -49.669 20.548 -11.374 1.00 79.06 204 ILE A N 1
ATOM 1688 C CA . ILE A 1 204 ? -48.928 19.747 -10.398 1.00 79.06 204 ILE A CA 1
ATOM 1689 C C . ILE A 1 204 ? -49.600 18.367 -10.344 1.00 79.06 204 ILE A C 1
ATOM 1691 O O . ILE A 1 204 ? -50.820 18.314 -10.140 1.00 79.06 204 ILE A O 1
ATOM 1695 N N . PRO A 1 205 ? -48.855 17.261 -10.533 1.00 77.94 205 PRO A N 1
ATOM 1696 C CA . PRO A 1 205 ? -49.412 15.925 -10.393 1.00 77.94 205 PRO A CA 1
ATOM 1697 C C . PRO A 1 205 ? -50.038 15.795 -9.004 1.00 77.94 205 PRO A C 1
ATOM 1699 O O . PRO A 1 205 ? -49.353 15.937 -7.989 1.00 77.94 205 PRO A O 1
ATOM 1702 N N . LYS A 1 206 ? -51.353 15.572 -8.940 1.00 76.12 206 LYS A N 1
ATOM 1703 C CA . LYS A 1 206 ? -52.032 15.310 -7.671 1.00 76.12 206 LYS A CA 1
ATOM 1704 C C . LYS A 1 206 ? -51.634 13.902 -7.242 1.00 76.12 206 LYS A C 1
ATOM 1706 O O . LYS A 1 206 ? -52.181 12.940 -7.771 1.00 76.12 206 LYS A O 1
ATOM 1711 N N . LEU A 1 207 ? -50.664 13.786 -6.331 1.00 76.19 207 LEU A N 1
ATOM 1712 C CA . LEU A 1 207 ? -50.394 12.513 -5.667 1.00 76.19 207 LEU A CA 1
ATOM 1713 C C . LEU A 1 207 ? -51.686 12.027 -5.004 1.00 76.19 207 LEU A C 1
ATOM 1715 O O . LEU A 1 207 ? -52.372 12.798 -4.324 1.00 76.19 207 LEU A O 1
ATOM 1719 N N . GLU A 1 208 ? -52.010 10.751 -5.199 1.00 77.88 208 GLU A N 1
ATOM 1720 C CA . GLU A 1 208 ? -53.052 10.100 -4.415 1.00 77.88 208 GLU A CA 1
ATOM 1721 C C . GLU A 1 208 ? -52.684 10.215 -2.932 1.00 77.88 208 GLU A C 1
ATOM 1723 O O . GLU A 1 208 ? -51.532 10.001 -2.544 1.00 77.88 208 GLU A O 1
ATOM 1728 N N . ARG A 1 209 ? -53.647 10.618 -2.093 1.00 76.50 209 ARG A N 1
ATOM 1729 C CA . ARG A 1 209 ? -53.406 10.718 -0.650 1.00 76.50 209 ARG A CA 1
ATOM 1730 C C . ARG A 1 209 ? -53.034 9.331 -0.133 1.00 76.50 209 ARG A C 1
ATOM 1732 O O . ARG A 1 209 ? -53.725 8.359 -0.439 1.00 76.50 209 ARG A O 1
ATOM 1739 N N . SER A 1 210 ? -51.959 9.249 0.648 1.00 78.44 210 SER A N 1
ATOM 1740 C CA . SER A 1 210 ? -51.573 8.006 1.307 1.00 78.44 210 SER A CA 1
ATOM 1741 C C . SER A 1 210 ? -52.742 7.476 2.137 1.00 78.44 210 SER A C 1
ATOM 1743 O O . SER A 1 210 ? -53.515 8.239 2.725 1.00 78.44 210 SER A O 1
ATOM 1745 N N . ARG A 1 211 ? -52.891 6.147 2.167 1.00 82.00 211 ARG A N 1
ATOM 1746 C CA . ARG A 1 211 ? -53.864 5.511 3.059 1.00 82.00 211 ARG A CA 1
ATOM 1747 C C . ARG A 1 211 ? -53.530 5.932 4.495 1.00 82.00 211 ARG A C 1
ATOM 1749 O O . ARG A 1 211 ? -52.343 5.948 4.834 1.00 82.00 211 ARG A O 1
ATOM 1756 N N . PRO A 1 212 ? -54.530 6.292 5.320 1.00 83.00 212 PRO A N 1
ATOM 1757 C CA . PRO A 1 212 ? -54.257 6.637 6.704 1.00 83.00 212 PRO A CA 1
ATOM 1758 C C . PRO A 1 212 ? -53.578 5.442 7.389 1.00 83.00 212 PRO A C 1
ATOM 1760 O O . PRO A 1 212 ? -53.923 4.294 7.079 1.00 83.00 212 PRO A O 1
ATOM 1763 N N . PRO A 1 213 ? -52.610 5.691 8.285 1.00 82.50 213 PRO A N 1
ATOM 1764 C CA . PRO A 1 213 ? -51.984 4.619 9.041 1.00 82.50 213 PRO A CA 1
ATOM 1765 C C . PRO A 1 213 ? -53.051 3.837 9.827 1.00 82.50 213 PRO A C 1
ATOM 1767 O O . PRO A 1 213 ? -54.083 4.405 10.210 1.00 82.50 213 PRO A O 1
ATOM 1770 N N . PRO A 1 214 ? -52.850 2.526 10.041 1.00 84.88 214 PRO A N 1
ATOM 1771 C CA . PRO A 1 214 ? -53.784 1.719 10.814 1.00 84.88 214 PRO A CA 1
ATOM 1772 C C . PRO A 1 214 ? -53.913 2.276 12.237 1.00 84.88 214 PRO A C 1
ATOM 1774 O O . PRO A 1 214 ? -52.957 2.804 12.797 1.00 84.88 214 PRO A O 1
ATOM 1777 N N . LYS A 1 215 ? -55.093 2.136 12.853 1.00 79.12 215 LYS A N 1
ATOM 1778 C CA . LYS A 1 215 ? -55.357 2.670 14.205 1.00 79.12 215 LYS A CA 1
ATOM 1779 C C . LYS A 1 215 ? -54.376 2.141 15.263 1.00 79.12 215 LYS A C 1
ATOM 1781 O O . LYS A 1 215 ? -54.001 2.891 16.155 1.00 79.12 215 LYS A O 1
ATOM 1786 N N . SER A 1 216 ? -53.885 0.913 15.076 1.00 78.38 216 SER A N 1
ATOM 1787 C CA . SER A 1 216 ? -52.849 0.278 15.903 1.00 78.38 216 SER A CA 1
ATOM 1788 C C . SER A 1 216 ? -51.523 1.056 15.946 1.00 78.38 216 SER A C 1
ATOM 1790 O O . SER A 1 216 ? -50.781 0.910 16.906 1.00 78.38 216 SER A O 1
ATOM 1792 N N . THR A 1 217 ? -51.228 1.932 14.976 1.00 79.88 217 THR A N 1
ATOM 1793 C CA . THR A 1 217 ? -50.035 2.799 15.015 1.00 79.88 217 THR A CA 1
ATOM 1794 C C . THR A 1 217 ? -50.068 3.815 16.162 1.00 79.88 217 THR A C 1
ATOM 1796 O O . THR A 1 217 ? -49.014 4.268 16.595 1.00 79.88 217 THR A O 1
ATOM 1799 N N . TYR A 1 218 ? -51.256 4.181 16.651 1.00 81.25 218 TYR A N 1
ATOM 1800 C CA . TYR A 1 218 ? -51.427 5.135 17.754 1.00 81.25 218 TYR A CA 1
ATOM 1801 C C . TYR A 1 218 ? -51.740 4.459 19.092 1.00 81.25 218 TYR A C 1
ATOM 1803 O O . TYR A 1 218 ? -51.878 5.144 20.102 1.00 81.25 218 TYR A O 1
ATOM 1811 N N . GLU A 1 219 ? -51.877 3.134 19.104 1.00 84.06 219 GLU A N 1
ATOM 1812 C CA . GLU A 1 219 ? -52.058 2.366 20.330 1.00 84.06 219 GLU A CA 1
ATOM 1813 C C . GLU A 1 219 ? -50.676 2.045 20.906 1.00 84.06 219 GLU A C 1
ATOM 1815 O O . GLU A 1 219 ? -49.839 1.433 20.241 1.00 84.06 219 GLU A O 1
ATOM 1820 N N . SER A 1 220 ? -50.420 2.495 22.136 1.00 84.06 220 SER A N 1
ATOM 1821 C CA . SER A 1 220 ? -49.182 2.182 22.852 1.00 84.06 220 SER A CA 1
ATOM 1822 C C . SER A 1 220 ? -49.063 0.676 23.078 1.00 84.06 220 SER A C 1
ATOM 1824 O O . SER A 1 220 ? -50.060 -0.007 23.329 1.00 84.06 220 SER A O 1
ATOM 1826 N N . SER A 1 221 ? -47.840 0.149 23.009 1.00 86.56 221 SER A N 1
ATOM 1827 C CA . SER A 1 221 ? -47.615 -1.282 23.220 1.00 86.56 221 SER A CA 1
ATOM 1828 C C . SER A 1 221 ? -47.938 -1.694 24.659 1.00 86.56 221 SER A C 1
ATOM 1830 O O . SER A 1 221 ? -47.938 -0.874 25.583 1.00 86.56 221 SER A O 1
ATOM 1832 N N . THR A 1 222 ? -48.184 -2.986 24.874 1.00 86.81 222 THR A N 1
ATOM 1833 C CA . THR A 1 222 ? -48.456 -3.522 26.214 1.00 86.81 222 THR A CA 1
ATOM 1834 C C . THR A 1 222 ? -47.307 -3.229 27.182 1.00 86.81 222 THR A C 1
ATOM 1836 O O . THR A 1 222 ? -47.557 -2.898 28.340 1.00 86.81 222 THR A O 1
ATOM 1839 N N . GLU A 1 223 ? -46.054 -3.269 26.713 1.00 89.00 223 GLU A N 1
ATOM 1840 C CA . GLU A 1 223 ? -44.898 -2.926 27.545 1.00 89.00 223 GLU A CA 1
ATOM 1841 C C . GLU A 1 223 ? -44.866 -1.437 27.909 1.00 89.00 223 GLU A C 1
ATOM 1843 O O . GLU A 1 223 ? -44.524 -1.094 29.038 1.00 89.00 223 GLU A O 1
ATOM 1848 N N . GLN A 1 224 ? -45.243 -0.544 26.987 1.00 87.75 224 GLN A N 1
ATOM 1849 C CA . GLN A 1 224 ? -45.276 0.899 27.250 1.00 87.75 224 GLN A CA 1
ATOM 1850 C C . GLN A 1 224 ? -46.322 1.261 28.308 1.00 87.75 224 GLN A C 1
ATOM 1852 O O . GLN A 1 224 ? -46.034 2.062 29.196 1.00 87.75 224 GLN A O 1
ATOM 1857 N N . ILE A 1 225 ? -47.495 0.627 28.253 1.00 91.19 225 ILE A N 1
ATOM 1858 C CA . IL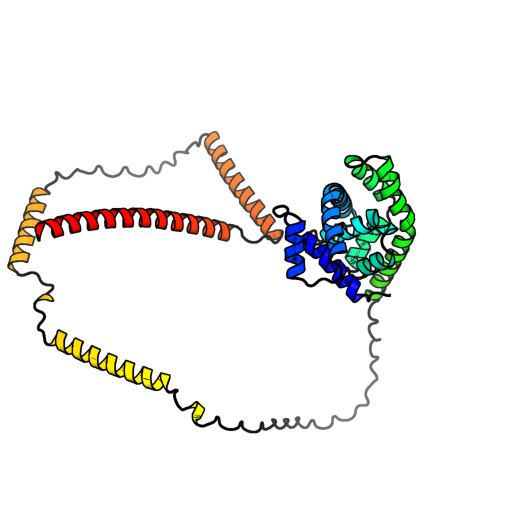E A 1 225 ? -48.562 0.823 29.241 1.00 91.19 225 ILE A CA 1
ATOM 1859 C C . ILE A 1 225 ? -48.110 0.340 30.629 1.00 91.19 225 ILE A C 1
ATOM 1861 O O . ILE A 1 225 ? -48.329 1.032 31.624 1.00 91.19 225 ILE A O 1
ATOM 1865 N N . GLU A 1 226 ? -47.429 -0.809 30.719 1.00 93.50 226 GLU A N 1
ATOM 1866 C CA . GLU A 1 226 ? -46.923 -1.304 32.008 1.00 93.50 226 GLU A CA 1
ATOM 1867 C C . GLU A 1 226 ? -45.786 -0.427 32.556 1.00 93.50 226 GLU A C 1
ATOM 1869 O O . GLU A 1 226 ? -45.736 -0.157 33.756 1.00 93.50 226 GLU A O 1
ATOM 1874 N N . LEU A 1 227 ? -44.900 0.084 31.696 1.00 92.69 227 LEU A N 1
ATOM 1875 C CA . LEU A 1 227 ? -43.849 1.021 32.106 1.00 92.69 227 LEU A CA 1
ATOM 1876 C C . LEU A 1 227 ? -44.422 2.335 32.649 1.00 92.69 227 LEU A C 1
ATOM 1878 O O . LEU A 1 227 ? -43.901 2.866 33.632 1.00 92.69 227 LEU A O 1
ATOM 1882 N N . GLU A 1 228 ? -45.491 2.852 32.043 1.00 93.25 228 GLU A N 1
ATOM 1883 C CA . GLU A 1 228 ? -46.181 4.054 32.519 1.00 93.25 228 GLU A CA 1
ATOM 1884 C C . GLU A 1 228 ? -46.843 3.803 33.883 1.00 93.25 228 GLU A C 1
ATOM 1886 O O . GLU A 1 228 ? -46.631 4.572 34.822 1.00 93.25 228 GLU A O 1
ATOM 1891 N N . ARG A 1 229 ? -47.487 2.639 34.060 1.00 95.12 229 ARG A N 1
ATOM 1892 C CA . ARG A 1 229 ? -48.038 2.201 35.353 1.00 95.12 229 ARG A CA 1
ATOM 1893 C C . ARG A 1 229 ? -46.972 2.115 36.450 1.00 95.12 229 ARG A C 1
ATOM 1895 O O . ARG A 1 229 ? -47.192 2.571 37.573 1.00 95.12 229 ARG A O 1
ATOM 1902 N N . ILE A 1 230 ? -45.807 1.540 36.139 1.00 95.06 230 ILE A N 1
ATOM 1903 C CA . ILE A 1 230 ? -44.677 1.436 37.076 1.00 95.06 230 ILE A CA 1
ATOM 1904 C C . ILE A 1 230 ? -44.121 2.825 37.414 1.00 95.06 230 ILE A C 1
ATOM 1906 O O . ILE A 1 230 ? -43.791 3.093 38.572 1.00 95.06 230 ILE A O 1
ATOM 1910 N N . ARG A 1 231 ? -44.012 3.723 36.426 1.00 95.44 231 ARG A N 1
ATOM 1911 C CA . ARG A 1 231 ? -43.544 5.100 36.633 1.00 95.44 231 ARG A CA 1
ATOM 1912 C C . ARG A 1 231 ? -44.466 5.860 37.587 1.00 95.44 231 ARG A C 1
ATOM 1914 O O . ARG A 1 231 ? -43.957 6.492 38.513 1.00 95.44 231 ARG A O 1
ATOM 1921 N N . ASP A 1 232 ? -45.778 5.756 37.403 1.00 95.56 232 ASP A N 1
ATOM 1922 C CA . ASP A 1 232 ? -46.767 6.421 38.256 1.00 95.56 232 ASP A CA 1
ATOM 1923 C C . ASP A 1 232 ? -46.747 5.881 39.689 1.00 95.56 232 ASP A C 1
ATOM 1925 O O . ASP A 1 232 ? -46.750 6.653 40.653 1.00 95.56 232 ASP A O 1
ATOM 1929 N N . GLU A 1 233 ? -46.642 4.561 39.855 1.00 96.12 233 GLU A N 1
ATOM 1930 C CA . GLU A 1 233 ? -46.554 3.948 41.181 1.00 96.12 233 GLU A CA 1
ATOM 1931 C C . GLU A 1 233 ? -45.259 4.350 41.904 1.00 96.12 233 GLU A C 1
ATOM 1933 O O . GLU A 1 233 ? -45.289 4.719 43.080 1.00 96.12 233 GLU A O 1
ATOM 1938 N N . ASN A 1 234 ? -44.128 4.382 41.194 1.00 95.31 234 ASN A N 1
ATOM 1939 C CA . ASN A 1 234 ? -42.864 4.874 41.743 1.00 95.31 234 ASN A CA 1
ATOM 1940 C C . ASN A 1 234 ? -42.943 6.355 42.128 1.00 95.31 234 ASN A C 1
ATOM 1942 O O . ASN A 1 234 ? -42.443 6.743 43.187 1.00 95.31 234 ASN A O 1
ATOM 1946 N N . HIS A 1 235 ? -43.591 7.182 41.305 1.00 94.75 235 HIS A N 1
ATOM 1947 C CA . HIS A 1 235 ? -43.803 8.594 41.606 1.00 94.75 235 HIS A CA 1
ATOM 1948 C C . HIS A 1 235 ? -44.637 8.767 42.884 1.00 94.75 235 HIS A C 1
ATOM 1950 O O . HIS A 1 235 ? -44.245 9.506 43.791 1.00 94.75 235 HIS A O 1
ATOM 1956 N N . ARG A 1 236 ? -45.732 8.009 43.011 1.00 95.75 236 ARG A N 1
ATOM 1957 C CA . ARG A 1 236 ? -46.604 8.007 44.193 1.00 95.75 236 ARG A CA 1
ATOM 1958 C C . ARG A 1 236 ? -45.861 7.565 45.455 1.00 95.75 236 ARG A C 1
ATOM 1960 O O . ARG A 1 236 ? -45.968 8.220 46.493 1.00 95.75 236 ARG A O 1
ATOM 1967 N N . GLN A 1 237 ? -45.067 6.497 45.377 1.00 94.88 237 GLN A N 1
ATOM 1968 C CA . GLN A 1 237 ? -44.246 6.030 46.498 1.00 94.88 237 GLN A CA 1
ATOM 1969 C C . GLN A 1 237 ? -43.157 7.037 46.884 1.00 94.88 237 GLN A C 1
ATOM 1971 O O . GLN A 1 237 ? -42.898 7.237 48.073 1.00 94.88 237 GLN A O 1
ATOM 1976 N N . GLY A 1 238 ? -42.537 7.692 45.900 1.00 93.94 238 GLY A N 1
ATOM 1977 C CA . GLY A 1 238 ? -41.561 8.757 46.118 1.00 93.94 238 GLY A CA 1
ATOM 1978 C C . GLY A 1 238 ? -42.167 9.939 46.873 1.00 93.94 238 GLY A C 1
ATOM 1979 O O . GLY A 1 238 ? -41.619 10.363 47.890 1.00 93.94 238 GLY A O 1
ATOM 1980 N N . LEU A 1 239 ? -43.341 10.408 46.443 1.00 94.25 239 LEU A N 1
ATOM 1981 C CA . LEU A 1 239 ? -44.080 11.470 47.131 1.00 94.25 239 LEU A CA 1
ATOM 1982 C C . LEU A 1 239 ? -44.503 11.065 48.546 1.00 94.25 239 LEU A C 1
ATOM 1984 O O . LEU A 1 239 ? -44.411 11.872 49.468 1.00 94.25 239 LEU A O 1
ATOM 1988 N N . HIS A 1 240 ? -44.940 9.821 48.747 1.00 93.25 240 HIS A N 1
ATOM 1989 C CA . HIS A 1 240 ? -45.290 9.321 50.075 1.00 93.25 240 HIS A CA 1
ATOM 1990 C C . HIS A 1 240 ? -44.082 9.340 51.024 1.00 93.25 240 HIS A C 1
ATOM 1992 O O . HIS A 1 240 ? -44.184 9.833 52.145 1.00 93.25 240 HIS A O 1
ATOM 1998 N N . LYS A 1 241 ? -42.917 8.860 50.566 1.00 89.81 241 LYS A N 1
ATOM 1999 C CA . LYS A 1 241 ? -41.665 8.900 51.340 1.00 89.81 241 LYS A CA 1
ATOM 2000 C C . LYS A 1 241 ? -41.213 10.332 51.619 1.00 89.81 241 LYS A C 1
ATOM 2002 O O . LYS A 1 241 ? -40.805 10.622 52.738 1.00 89.81 241 LYS A O 1
ATOM 2007 N N . LEU A 1 242 ? -41.317 11.230 50.638 1.00 88.44 242 LEU A N 1
ATOM 2008 C CA . LEU A 1 242 ? -40.982 12.643 50.813 1.00 88.44 242 LEU A CA 1
ATOM 2009 C C . LEU A 1 242 ? -41.859 13.289 51.890 1.00 88.44 242 LEU A C 1
ATOM 2011 O O . LEU A 1 242 ? -41.330 13.892 52.818 1.00 88.44 242 LEU A O 1
ATOM 2015 N N . ASN A 1 243 ? -43.178 13.102 51.812 1.00 87.62 243 ASN A N 1
ATOM 2016 C CA . ASN A 1 243 ? -44.115 13.607 52.816 1.00 87.62 243 ASN A CA 1
ATOM 2017 C C . ASN A 1 243 ? -43.855 12.994 54.198 1.00 87.62 243 ASN A C 1
ATOM 2019 O O . ASN A 1 243 ? -43.904 13.704 55.199 1.00 87.62 243 ASN A O 1
ATOM 2023 N N . GLN A 1 244 ? -43.519 11.702 54.267 1.00 84.94 244 GLN A N 1
ATOM 2024 C CA . GLN A 1 244 ? -43.139 11.048 55.517 1.00 84.94 244 GLN A CA 1
ATOM 2025 C C . GLN A 1 244 ? -41.900 11.714 56.129 1.00 84.94 244 GLN A C 1
ATOM 2027 O O . GLN A 1 244 ? -41.931 12.097 57.295 1.00 84.94 244 GLN A O 1
ATOM 2032 N N . VAL A 1 245 ? -40.842 11.925 55.342 1.00 77.25 245 VAL A N 1
ATOM 2033 C CA . VAL A 1 245 ? -39.611 12.595 55.792 1.00 77.25 245 VAL A CA 1
ATOM 2034 C C . VAL A 1 245 ? -39.875 14.050 56.181 1.00 77.25 245 VAL A C 1
ATOM 2036 O O . VAL A 1 245 ? -39.358 14.502 57.193 1.00 77.25 245 VAL A O 1
ATOM 2039 N N . GLN A 1 246 ? -40.708 14.770 55.431 1.00 77.44 246 GLN A N 1
ATOM 2040 C CA . GLN A 1 246 ? -41.056 16.162 55.716 1.00 77.44 246 GLN A CA 1
ATOM 2041 C C . GLN A 1 246 ? -41.930 16.309 56.972 1.00 77.44 246 GLN A C 1
ATOM 2043 O O . GLN A 1 246 ? -41.816 17.305 57.684 1.00 77.44 246 GLN A O 1
ATOM 2048 N N . SER A 1 247 ? -42.785 15.323 57.268 1.00 75.62 247 SER A N 1
ATOM 2049 C CA . SER A 1 247 ? -43.597 15.289 58.495 1.00 75.62 247 SER A CA 1
ATOM 2050 C C . SER A 1 247 ? -42.768 15.013 59.753 1.00 75.62 247 SER A C 1
ATOM 2052 O O . SER A 1 247 ? -43.123 15.452 60.849 1.00 75.62 247 SER A O 1
ATOM 2054 N N . LEU A 1 248 ? -41.636 14.322 59.600 1.00 75.50 248 LEU A N 1
ATOM 2055 C CA . LEU A 1 248 ? -40.640 14.202 60.650 1.00 75.50 248 LEU A CA 1
ATOM 2056 C C . LEU A 1 248 ? -39.921 15.549 60.732 1.00 75.50 248 LEU A C 1
ATOM 2058 O O . LEU A 1 248 ? -39.058 15.848 59.919 1.00 75.50 248 LEU A O 1
ATOM 2062 N N . SER A 1 249 ? -40.294 16.387 61.699 1.00 59.44 249 SER A N 1
ATOM 2063 C CA . SER A 1 249 ? -39.587 17.641 61.978 1.00 59.44 249 SER A CA 1
ATOM 2064 C C . SER A 1 249 ? -38.101 17.343 62.227 1.00 59.44 249 SER A C 1
ATOM 2066 O O . SER A 1 249 ? -37.714 16.882 63.304 1.00 59.44 249 SER A O 1
ATOM 2068 N N . LEU A 1 250 ? -37.261 17.526 61.204 1.00 64.31 250 LEU A N 1
ATOM 2069 C CA . LEU A 1 250 ? -35.840 17.198 61.257 1.00 64.31 250 LEU A CA 1
ATOM 2070 C C . LEU A 1 250 ? -35.095 18.274 62.047 1.00 64.31 250 LEU A C 1
ATOM 2072 O O . LEU A 1 250 ? -34.430 19.145 61.490 1.00 64.31 250 LEU A O 1
ATOM 2076 N N . HIS A 1 251 ? -35.140 18.162 63.374 1.00 57.22 251 HIS A N 1
ATOM 2077 C CA . HIS A 1 251 ? -34.269 18.908 64.287 1.00 57.22 251 HIS A CA 1
ATOM 2078 C C . HIS A 1 251 ? -32.772 18.733 63.932 1.00 57.22 251 HIS A C 1
ATOM 2080 O O . HIS A 1 251 ? -31.956 19.606 64.205 1.00 57.22 251 HIS A O 1
ATOM 2086 N N . PHE A 1 252 ? -32.430 17.642 63.236 1.00 54.44 252 PHE A N 1
ATOM 2087 C CA . PHE A 1 252 ? -31.096 17.317 62.723 1.00 54.44 252 PHE A CA 1
ATOM 2088 C C . PHE A 1 252 ? -30.638 18.122 61.492 1.00 54.44 252 PHE A C 1
ATOM 2090 O O . PHE A 1 252 ? -29.469 18.030 61.132 1.00 54.44 252 PHE A O 1
ATOM 2097 N N . MET A 1 253 ? -31.510 18.906 60.845 1.00 56.00 253 MET A N 1
ATOM 2098 C CA . MET A 1 253 ? -31.129 19.766 59.709 1.00 56.00 253 MET A CA 1
ATOM 2099 C C . MET A 1 253 ? -30.871 21.227 60.097 1.00 56.00 253 MET A C 1
ATOM 2101 O O . MET A 1 253 ? -30.613 22.053 59.223 1.00 56.00 253 MET A O 1
ATOM 2105 N N . GLN A 1 254 ? -30.904 21.567 61.392 1.00 61.59 254 GLN A N 1
ATOM 2106 C CA . GLN A 1 254 ? -30.435 22.874 61.848 1.00 61.59 254 GLN A CA 1
ATOM 2107 C C . GLN A 1 254 ? -28.914 22.945 61.648 1.00 61.59 254 GLN A C 1
ATOM 2109 O O . GLN A 1 254 ? -28.141 22.352 62.395 1.00 61.59 254 GLN A O 1
ATOM 2114 N N . THR A 1 255 ? -28.486 23.651 60.601 1.00 60.62 255 THR A N 1
ATOM 2115 C CA . THR A 1 255 ? -27.069 23.900 60.283 1.00 60.62 255 THR A CA 1
ATOM 2116 C C . THR A 1 255 ? -26.400 24.815 61.308 1.00 60.62 255 THR A C 1
ATOM 2118 O O . THR A 1 255 ? -25.171 24.854 61.411 1.00 60.62 255 THR A O 1
ATOM 2121 N N . GLU A 1 256 ? -27.197 25.542 62.091 1.00 66.56 256 GLU A N 1
ATOM 2122 C CA . GLU A 1 256 ? -26.705 26.391 63.161 1.00 66.56 256 GLU A CA 1
ATOM 2123 C C . GLU A 1 256 ? -26.303 25.561 64.380 1.00 66.56 256 GLU A C 1
ATOM 2125 O O . GLU A 1 256 ? -27.107 24.875 65.013 1.00 66.56 256 GLU A O 1
ATOM 2130 N N . LYS A 1 257 ? -25.025 25.661 64.753 1.00 69.88 257 LYS A N 1
ATOM 2131 C CA . LYS A 1 257 ? -24.530 25.099 66.013 1.00 69.88 257 LYS A CA 1
ATOM 2132 C C . LYS A 1 257 ? -25.254 25.761 67.185 1.00 69.88 257 LYS A C 1
ATOM 2134 O O . LYS A 1 257 ? -25.540 26.955 67.139 1.00 69.88 257 LYS A O 1
ATOM 2139 N N . SER A 1 258 ? -25.467 25.028 68.279 1.00 79.44 258 SER A N 1
ATOM 2140 C CA . SER A 1 258 ? -26.044 25.616 69.496 1.00 79.44 258 SER A CA 1
ATOM 2141 C C . SER A 1 258 ? -25.235 26.836 69.961 1.00 79.44 258 SER A C 1
ATOM 2143 O O . SER A 1 258 ? -24.007 26.856 69.846 1.00 79.44 258 SER A O 1
ATOM 2145 N N . LYS A 1 259 ?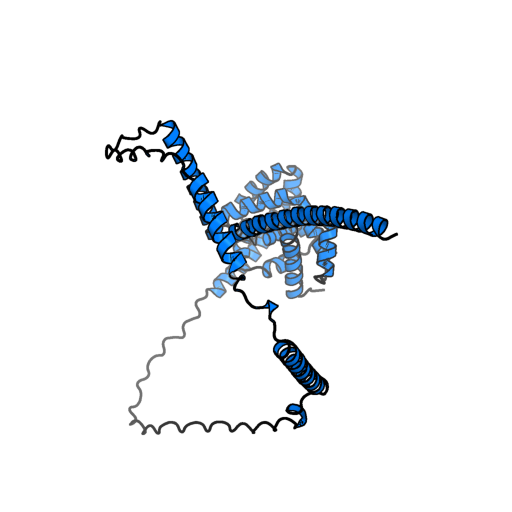 -25.901 27.845 70.541 1.00 80.00 259 LYS A N 1
ATOM 2146 C CA . LYS A 1 259 ? -25.240 29.073 71.034 1.00 80.00 259 LYS A CA 1
ATOM 2147 C C . LYS A 1 259 ? -24.030 28.773 71.929 1.00 80.00 259 LYS A C 1
ATOM 2149 O O . LYS A 1 259 ? -23.004 29.435 71.840 1.00 80.00 259 LYS A O 1
ATOM 2154 N N . ARG A 1 260 ? -24.112 27.715 72.744 1.00 84.25 260 ARG A N 1
ATOM 2155 C CA . ARG A 1 260 ? -23.019 27.267 73.620 1.00 84.25 260 ARG A CA 1
ATOM 2156 C C . ARG A 1 260 ? -21.804 26.749 72.841 1.00 84.25 260 ARG A C 1
ATOM 2158 O O . ARG A 1 260 ? -20.674 26.995 73.251 1.00 84.25 260 ARG A O 1
ATOM 2165 N N . ALA A 1 261 ? -22.029 26.041 71.735 1.00 82.81 261 ALA A N 1
ATOM 2166 C CA . ALA A 1 261 ? -20.962 25.567 70.859 1.00 82.81 261 ALA A CA 1
ATOM 2167 C C . ALA A 1 261 ? -20.305 26.723 70.089 1.00 82.81 261 ALA A C 1
ATOM 2169 O O . ALA A 1 261 ? -19.086 26.732 69.955 1.00 82.81 261 ALA A O 1
ATOM 2170 N N . GLN A 1 262 ? -21.086 27.718 69.657 1.00 85.50 262 GLN A N 1
ATOM 2171 C CA . GLN A 1 262 ? -20.559 28.927 69.012 1.00 85.50 262 GLN A CA 1
ATOM 2172 C C . GLN A 1 262 ? -19.663 29.735 69.964 1.00 85.50 262 GLN A C 1
ATOM 2174 O O . GLN A 1 262 ? -18.555 30.099 69.588 1.00 85.50 262 GLN A O 1
ATOM 2179 N N . ILE A 1 263 ? -20.091 29.933 71.219 1.00 89.62 263 ILE A N 1
ATOM 2180 C CA . ILE A 1 263 ? -19.297 30.648 72.235 1.00 89.62 263 ILE A CA 1
ATOM 2181 C C . ILE A 1 263 ? -17.976 29.922 72.516 1.00 89.62 263 ILE A C 1
ATOM 2183 O O . ILE A 1 263 ? -16.923 30.550 72.508 1.00 89.62 263 ILE A O 1
ATOM 2187 N N . LYS A 1 264 ? -18.005 28.596 72.717 1.00 88.25 264 LYS A N 1
ATOM 2188 C CA . LYS A 1 264 ? -16.769 27.819 72.910 1.00 88.25 264 LYS A CA 1
ATOM 2189 C C . LYS A 1 264 ? -15.843 27.898 71.700 1.00 88.25 264 LYS A C 1
ATOM 2191 O O . LYS A 1 264 ? -14.634 27.977 71.867 1.00 88.25 264 LYS A O 1
ATOM 2196 N N . GLN A 1 265 ? -16.399 27.862 70.492 1.00 86.31 265 GLN A N 1
ATOM 2197 C CA . GLN A 1 265 ? -15.608 27.969 69.273 1.00 86.31 265 GLN A CA 1
ATOM 2198 C C . GLN A 1 265 ? -14.934 29.343 69.169 1.00 86.31 265 GLN A C 1
ATOM 2200 O O . GLN A 1 265 ? -13.756 29.397 68.837 1.00 86.31 265 GLN A O 1
ATOM 2205 N N . ALA A 1 266 ? -15.643 30.422 69.510 1.00 89.38 266 ALA A N 1
ATOM 2206 C CA . ALA A 1 266 ? -15.068 31.764 69.559 1.00 89.38 266 ALA A CA 1
ATOM 2207 C C . ALA A 1 266 ? -13.929 31.862 70.588 1.00 89.38 266 ALA A C 1
ATOM 2209 O O . ALA A 1 266 ? -12.870 32.378 70.261 1.00 89.38 266 ALA A O 1
ATOM 2210 N N . GLN A 1 267 ? -14.100 31.277 71.779 1.00 91.31 267 GLN A N 1
ATOM 2211 C CA . GLN A 1 267 ? -13.053 31.240 72.810 1.00 91.31 267 GLN A CA 1
ATOM 2212 C C . GLN A 1 267 ? -11.795 30.485 72.354 1.00 91.31 267 GLN A C 1
ATOM 2214 O O . GLN A 1 267 ? -10.690 30.944 72.607 1.00 91.31 267 GLN A O 1
ATOM 2219 N N . ILE A 1 268 ? -11.950 29.354 71.654 1.00 89.75 268 ILE A N 1
ATOM 2220 C CA . ILE A 1 268 ? -10.815 28.584 71.109 1.00 89.75 268 ILE A CA 1
ATOM 2221 C C . ILE A 1 268 ? -10.088 29.374 70.014 1.00 89.75 268 ILE A C 1
ATOM 2223 O O . ILE A 1 268 ? -8.866 29.307 69.913 1.00 89.75 268 ILE A O 1
ATOM 2227 N N . ILE A 1 269 ? -10.831 30.102 69.173 1.00 87.06 269 ILE A N 1
ATOM 2228 C CA . ILE A 1 269 ? -10.245 30.953 68.131 1.00 87.06 269 ILE A CA 1
ATOM 2229 C C . ILE A 1 269 ? -9.455 32.093 68.775 1.00 87.06 269 ILE A C 1
ATOM 2231 O O . ILE A 1 269 ? -8.304 32.290 68.414 1.00 87.06 269 ILE A O 1
ATOM 2235 N N . GLU A 1 270 ? -10.030 32.771 69.767 1.00 89.38 270 GLU A N 1
ATOM 2236 C CA . GLU A 1 270 ? -9.379 33.867 70.491 1.00 89.38 270 GLU A CA 1
ATOM 2237 C C . GLU A 1 270 ? -8.131 33.393 71.258 1.00 89.38 270 GLU A C 1
ATOM 2239 O O . GLU A 1 270 ? -7.089 34.045 71.225 1.00 89.38 270 GLU A O 1
ATOM 2244 N N . GLU A 1 271 ? -8.191 32.221 71.897 1.00 88.00 271 GLU A N 1
ATOM 2245 C CA . GLU A 1 271 ? -7.033 31.597 72.548 1.00 88.00 271 GLU A CA 1
ATOM 2246 C C . GLU A 1 271 ? -5.934 31.249 71.535 1.00 88.00 271 GLU A C 1
ATOM 2248 O O . GLU A 1 271 ? -4.757 31.522 71.778 1.00 88.00 271 GLU A O 1
ATOM 2253 N N . ASN A 1 272 ? -6.305 30.697 70.377 1.00 81.75 272 ASN A N 1
ATOM 2254 C CA . ASN A 1 272 ? -5.358 30.423 69.302 1.00 81.75 272 ASN A CA 1
ATOM 2255 C C . ASN A 1 272 ? -4.739 31.703 68.744 1.00 81.75 272 ASN A C 1
ATOM 2257 O O . ASN A 1 272 ? -3.529 31.725 68.575 1.00 81.75 272 ASN A O 1
ATOM 2261 N N . GLU A 1 273 ? -5.522 32.753 68.490 1.00 80.69 273 GLU A N 1
ATOM 2262 C CA . GLU A 1 273 ? -5.029 34.043 67.989 1.00 80.69 273 GLU A CA 1
ATOM 2263 C C . GLU A 1 273 ? -4.077 34.714 68.980 1.00 80.69 273 GLU A C 1
ATOM 2265 O O . GLU A 1 273 ? -3.040 35.231 68.571 1.00 80.69 273 GLU A O 1
ATOM 2270 N N . LYS A 1 274 ? -4.357 34.622 70.284 1.00 80.56 274 LYS A N 1
ATOM 2271 C CA . LYS A 1 274 ? -3.445 35.094 71.333 1.00 80.56 274 LYS A CA 1
ATOM 2272 C C . LYS A 1 274 ? -2.140 34.293 71.378 1.00 80.56 274 LYS A C 1
ATOM 2274 O O . LYS A 1 274 ? -1.072 34.856 71.596 1.00 80.56 274 LYS A O 1
ATOM 2279 N N . ASN A 1 275 ? -2.208 32.983 71.146 1.00 77.62 275 ASN A N 1
ATOM 2280 C CA . ASN A 1 275 ? -1.020 32.136 70.996 1.00 77.62 275 ASN A CA 1
ATOM 2281 C C . ASN A 1 275 ? -0.299 32.355 69.649 1.00 77.62 275 ASN A C 1
ATOM 2283 O O . ASN A 1 275 ? 0.823 31.881 69.472 1.00 77.62 275 ASN A O 1
ATOM 2287 N N . LEU A 1 276 ? -0.931 33.072 68.714 1.00 68.75 276 LEU A N 1
ATOM 2288 C CA . LEU A 1 276 ? -0.435 33.411 67.382 1.00 68.75 276 LEU A CA 1
ATOM 2289 C C . LEU A 1 276 ? 0.170 34.825 67.318 1.00 68.75 276 LEU A C 1
ATOM 2291 O O . LEU A 1 276 ? 0.254 35.416 66.242 1.00 68.75 276 LEU A O 1
ATOM 2295 N N . GLU A 1 277 ? 0.619 35.379 68.445 1.00 62.94 277 GLU A N 1
ATOM 2296 C CA . GLU A 1 277 ? 1.472 36.569 68.456 1.00 62.94 277 GLU A CA 1
ATOM 2297 C C . GLU A 1 277 ? 2.893 36.186 68.010 1.00 62.94 277 GLU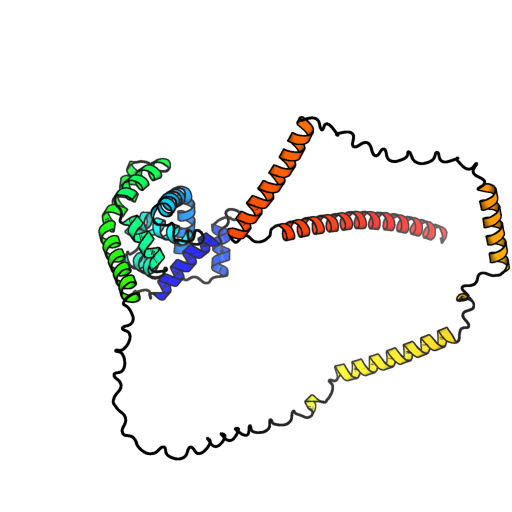 A C 1
ATOM 2299 O O . GLU A 1 277 ? 3.816 36.017 68.805 1.00 62.94 277 GLU A O 1
ATOM 2304 N N . PHE A 1 278 ? 3.079 36.016 66.702 1.00 66.19 278 PHE A N 1
ATOM 2305 C CA . PHE A 1 278 ? 4.415 35.966 66.122 1.00 66.19 278 PHE A CA 1
ATOM 2306 C C . PHE A 1 278 ? 5.019 37.370 66.162 1.00 66.19 278 PHE A C 1
ATOM 2308 O O . PHE A 1 278 ? 4.377 38.327 65.720 1.00 66.19 278 PHE A O 1
ATOM 2315 N N . GLU A 1 279 ? 6.264 37.505 66.639 1.00 68.75 279 GLU A N 1
ATOM 2316 C CA . GLU A 1 279 ? 7.007 38.749 66.434 1.00 68.75 279 GLU A CA 1
ATOM 2317 C C . GLU A 1 279 ? 6.980 39.067 64.932 1.00 68.75 279 GLU A C 1
ATOM 2319 O O . GLU A 1 279 ? 7.399 38.225 64.126 1.00 68.75 279 GLU A O 1
ATOM 2324 N N . PRO A 1 280 ? 6.448 40.229 64.511 1.00 67.25 280 PRO A N 1
ATOM 2325 C CA . PRO A 1 280 ? 6.324 40.525 63.099 1.00 67.25 280 PRO A CA 1
ATOM 2326 C C . PRO A 1 280 ? 7.731 40.596 62.519 1.00 67.25 280 PRO A C 1
ATOM 2328 O O . PRO A 1 280 ? 8.486 41.532 62.796 1.00 67.25 280 PRO A O 1
ATOM 2331 N N . ILE A 1 281 ? 8.085 39.601 61.703 1.00 66.31 281 ILE A N 1
ATOM 2332 C CA . ILE A 1 281 ? 9.310 39.635 60.914 1.00 66.31 281 ILE A CA 1
ATOM 2333 C C . ILE A 1 281 ? 9.191 40.887 60.053 1.00 66.31 281 ILE A C 1
ATOM 2335 O O . ILE A 1 281 ? 8.384 40.942 59.123 1.00 66.31 281 ILE A O 1
ATOM 2339 N N . ARG A 1 282 ? 9.961 41.927 60.390 1.00 69.69 282 ARG A N 1
ATOM 2340 C CA . ARG A 1 282 ? 10.051 43.131 59.567 1.00 69.69 282 ARG A CA 1
ATOM 2341 C C . ARG A 1 282 ? 10.642 42.706 58.232 1.00 69.69 282 ARG A C 1
ATOM 2343 O O . ARG A 1 282 ? 11.852 42.539 58.108 1.00 69.69 282 ARG A O 1
ATOM 2350 N N . ALA A 1 283 ? 9.771 42.481 57.253 1.00 65.19 283 ALA A N 1
ATOM 2351 C CA . ALA A 1 283 ? 10.180 42.158 55.903 1.00 65.19 283 ALA A CA 1
ATOM 2352 C C . ALA A 1 283 ? 11.026 43.322 55.383 1.00 65.19 283 ALA A C 1
ATOM 2354 O O . ALA A 1 283 ? 10.560 44.464 55.325 1.00 65.19 283 ALA A O 1
ATOM 2355 N N . ASN A 1 284 ? 12.278 43.037 55.024 1.00 73.12 284 ASN A N 1
ATOM 2356 C CA . ASN A 1 284 ? 13.070 44.009 54.289 1.00 73.12 284 ASN A CA 1
ATOM 2357 C C . ASN A 1 284 ? 12.309 44.350 53.001 1.00 73.12 284 ASN A C 1
ATOM 2359 O O . ASN A 1 284 ? 11.808 43.433 52.340 1.00 73.12 284 ASN A O 1
ATOM 2363 N N . PRO A 1 285 ? 12.191 45.640 52.641 1.00 75.88 285 PRO A N 1
ATOM 2364 C CA . PRO A 1 285 ? 11.519 46.020 51.412 1.00 75.88 285 PRO A CA 1
ATOM 2365 C C . PRO A 1 285 ? 12.167 45.281 50.232 1.00 75.88 285 PRO A C 1
ATOM 2367 O O . PRO A 1 285 ? 13.394 45.118 50.220 1.00 75.88 285 PRO A O 1
ATOM 2370 N N . PRO A 1 286 ? 11.369 44.820 49.251 1.00 67.00 286 PRO A N 1
ATOM 2371 C CA . PRO A 1 286 ? 11.904 44.123 48.094 1.00 67.00 286 PRO A CA 1
ATOM 2372 C C . PRO A 1 286 ? 12.965 45.007 47.424 1.00 67.00 286 PRO A C 1
ATOM 2374 O O . PRO A 1 286 ? 12.766 46.226 47.321 1.00 67.00 286 PRO A O 1
ATOM 2377 N N . PRO A 1 287 ? 14.106 44.438 46.993 1.00 69.50 287 PRO A N 1
ATOM 2378 C CA . PRO A 1 287 ? 15.123 45.214 46.307 1.00 69.50 287 PRO A CA 1
ATOM 2379 C C . PRO A 1 287 ? 14.477 45.893 45.099 1.00 69.50 287 PRO A C 1
ATOM 2381 O O . PRO A 1 287 ? 13.807 45.247 44.292 1.00 69.50 287 PRO A O 1
ATOM 2384 N N . LYS A 1 288 ? 14.642 47.217 44.997 1.00 72.06 288 LYS A N 1
ATOM 2385 C CA . LYS A 1 288 ? 14.132 47.982 43.854 1.00 72.06 288 LYS A CA 1
ATOM 2386 C C . LYS A 1 288 ? 14.698 47.352 42.573 1.00 72.06 288 LYS A C 1
ATOM 2388 O O . LYS A 1 288 ? 15.907 47.102 42.542 1.00 72.06 288 LYS A O 1
ATOM 2393 N N . PRO A 1 289 ? 13.875 47.089 41.538 1.00 61.03 289 PRO A N 1
ATOM 2394 C CA . PRO A 1 289 ? 14.366 46.500 40.301 1.00 61.03 289 PRO A CA 1
ATOM 2395 C C . PRO A 1 289 ? 15.455 47.411 39.740 1.00 61.03 289 PRO A C 1
ATOM 2397 O O . PRO A 1 289 ? 15.211 48.583 39.448 1.00 61.03 289 PRO A O 1
ATOM 2400 N N . GLN A 1 290 ? 16.678 46.892 39.644 1.00 63.28 290 GLN A N 1
ATOM 2401 C CA . GLN A 1 290 ? 17.758 47.618 39.000 1.00 63.28 290 GLN A CA 1
ATOM 2402 C C . GLN A 1 290 ? 17.402 47.735 37.516 1.00 63.28 290 GLN A C 1
ATOM 2404 O O . GLN A 1 290 ? 17.518 46.776 36.762 1.00 63.28 290 GLN A O 1
ATOM 2409 N N . THR A 1 291 ? 16.997 48.925 37.075 1.00 59.69 291 THR A N 1
ATOM 2410 C CA . THR A 1 291 ? 16.821 49.297 35.658 1.00 59.69 291 THR A CA 1
ATOM 2411 C C . THR A 1 291 ? 18.154 49.445 34.920 1.00 59.69 291 THR A C 1
ATOM 2413 O O . THR A 1 291 ? 18.236 50.092 33.878 1.00 59.69 291 THR A O 1
ATOM 2416 N N . ASN A 1 292 ? 19.219 48.842 35.442 1.00 59.03 292 ASN A N 1
ATOM 2417 C CA . ASN A 1 292 ? 20.441 48.653 34.695 1.00 59.03 292 ASN A CA 1
ATOM 2418 C C . ASN A 1 292 ? 20.198 47.427 33.820 1.00 59.03 292 ASN A C 1
ATOM 2420 O O . ASN A 1 292 ? 20.181 46.304 34.320 1.00 59.03 292 ASN A O 1
ATOM 2424 N N . LYS A 1 293 ? 20.002 47.634 32.512 1.00 61.28 293 LYS A N 1
ATOM 2425 C CA . LYS A 1 293 ? 20.225 46.580 31.517 1.00 61.28 293 LYS A CA 1
ATOM 2426 C C . LYS A 1 293 ? 21.702 46.205 31.602 1.00 61.28 293 LYS A C 1
ATOM 2428 O O . LYS A 1 293 ? 22.518 46.703 30.833 1.00 61.28 293 LYS A O 1
ATOM 2433 N N . ILE A 1 294 ? 22.059 45.389 32.589 1.00 58.56 294 ILE A N 1
ATOM 2434 C CA . ILE A 1 294 ? 23.343 44.712 32.619 1.00 58.56 294 ILE A CA 1
ATOM 2435 C C . ILE A 1 294 ? 23.311 43.862 31.350 1.00 58.56 294 ILE A C 1
ATOM 2437 O O . ILE A 1 294 ? 22.401 43.037 31.223 1.00 58.56 294 ILE A O 1
ATOM 2441 N N . PRO A 1 295 ? 24.202 44.083 30.369 1.00 60.72 295 PRO A N 1
ATOM 2442 C CA . PRO A 1 295 ? 24.288 43.173 29.248 1.00 60.72 295 PRO A CA 1
ATOM 2443 C C . PRO A 1 295 ? 24.627 41.816 29.854 1.00 60.72 295 PRO A C 1
ATOM 2445 O O . PRO A 1 295 ? 25.733 41.613 30.359 1.00 60.72 295 PRO A O 1
ATOM 2448 N N . VAL A 1 296 ? 23.648 40.909 29.883 1.00 60.53 296 VAL A N 1
ATOM 2449 C CA . VAL A 1 296 ? 23.897 39.514 30.217 1.00 60.53 296 VAL A CA 1
ATOM 2450 C C . VAL A 1 296 ? 24.812 39.036 29.105 1.00 60.53 296 VAL A C 1
ATOM 2452 O O . VAL A 1 296 ? 24.368 38.740 27.999 1.00 60.53 296 VAL A O 1
ATOM 2455 N N . LYS A 1 297 ? 26.121 39.070 29.360 1.00 62.91 297 LYS A N 1
ATOM 2456 C CA . LYS A 1 297 ? 27.128 38.526 28.462 1.00 62.91 297 LYS A CA 1
ATOM 2457 C C . LYS A 1 297 ? 26.962 37.016 28.545 1.00 62.91 297 LYS A C 1
ATOM 2459 O O . LYS A 1 297 ? 27.655 36.355 29.315 1.00 62.91 297 LYS A O 1
ATOM 2464 N N . LEU A 1 298 ? 25.963 36.491 27.833 1.00 66.75 298 LEU A N 1
ATOM 2465 C CA . LEU A 1 298 ? 25.770 35.059 27.684 1.00 66.75 298 LEU A CA 1
ATOM 2466 C C . LEU A 1 298 ? 27.100 34.508 27.185 1.00 66.75 298 LEU A C 1
ATOM 2468 O O . LEU A 1 298 ? 27.670 35.001 26.207 1.00 66.75 298 LEU A O 1
ATOM 2472 N N . ASN A 1 299 ? 27.643 33.545 27.923 1.00 79.06 299 ASN A N 1
ATOM 2473 C CA . ASN A 1 299 ? 28.868 32.887 27.512 1.00 79.06 299 ASN A CA 1
ATOM 2474 C C . ASN A 1 299 ? 28.618 32.304 26.114 1.00 79.06 299 ASN A C 1
ATOM 2476 O O . ASN A 1 299 ? 27.535 31.773 25.874 1.00 79.06 299 ASN A O 1
ATOM 2480 N N . VAL A 1 300 ? 29.575 32.406 25.189 1.00 83.25 300 VAL A N 1
ATOM 2481 C CA . VAL A 1 300 ? 29.370 31.996 23.784 1.00 83.25 300 VAL A CA 1
ATOM 2482 C C . VAL A 1 300 ? 28.826 30.562 23.708 1.00 83.25 300 VAL A C 1
ATOM 2484 O O . VAL A 1 300 ? 27.934 30.272 22.921 1.00 83.25 300 VAL A O 1
ATOM 2487 N N . ALA A 1 301 ? 29.268 29.691 24.620 1.00 83.31 301 ALA A N 1
ATOM 2488 C CA . ALA A 1 301 ? 28.772 28.326 24.766 1.00 83.31 301 ALA A CA 1
ATOM 2489 C C . ALA A 1 301 ? 27.274 28.214 25.126 1.00 83.31 301 ALA A C 1
ATOM 2491 O O . ALA A 1 301 ? 26.622 27.274 24.684 1.00 83.31 301 ALA A O 1
ATOM 2492 N N . ALA A 1 302 ? 26.718 29.136 25.916 1.00 85.62 302 ALA A N 1
ATOM 2493 C CA . ALA A 1 302 ? 25.291 29.155 26.239 1.00 85.62 302 ALA A CA 1
ATOM 2494 C C . ALA A 1 302 ? 24.458 29.524 25.004 1.00 85.62 302 ALA A C 1
ATOM 2496 O O . ALA A 1 302 ? 23.504 28.821 24.693 1.00 85.62 302 ALA A O 1
ATOM 2497 N N . ILE A 1 303 ? 24.895 30.541 24.251 1.00 85.75 303 ILE A N 1
ATOM 2498 C CA . ILE A 1 303 ? 24.259 30.946 22.987 1.00 85.75 303 ILE A CA 1
ATOM 2499 C C . ILE A 1 303 ? 24.311 29.799 21.971 1.00 85.75 303 ILE A C 1
ATOM 2501 O O . ILE A 1 303 ? 23.327 29.521 21.297 1.00 85.75 303 ILE A O 1
ATOM 2505 N N . LEU A 1 304 ? 25.449 29.106 21.861 1.00 91.12 304 LEU A N 1
ATOM 2506 C CA . LEU A 1 304 ? 25.595 27.975 20.942 1.00 91.12 304 LEU A CA 1
ATOM 2507 C C . LEU A 1 304 ? 24.695 26.795 21.322 1.00 91.12 304 LEU A C 1
ATOM 2509 O O . LEU A 1 304 ? 24.047 26.244 20.440 1.00 91.12 304 LEU A O 1
ATOM 2513 N N . LYS A 1 305 ? 24.596 26.448 22.612 1.00 89.50 305 LYS A N 1
ATOM 2514 C CA . LYS A 1 305 ? 23.679 25.398 23.087 1.00 89.50 305 LYS A CA 1
ATOM 2515 C C . LYS A 1 305 ? 22.219 25.751 22.829 1.00 89.50 305 LYS A C 1
ATOM 2517 O O . LYS A 1 305 ? 21.452 24.901 22.396 1.00 89.50 305 LYS A O 1
ATOM 2522 N N . GLU A 1 306 ? 21.839 26.998 23.080 1.00 90.19 306 GLU A N 1
ATOM 2523 C CA . GLU A 1 306 ? 20.482 27.472 22.818 1.00 90.19 306 GLU A CA 1
ATOM 2524 C C . GLU A 1 306 ? 20.171 27.441 21.314 1.00 90.19 306 GLU A C 1
ATOM 2526 O O . GLU A 1 306 ? 19.142 26.915 20.900 1.00 90.19 306 GLU A O 1
ATOM 2531 N N . ASN A 1 307 ? 21.115 27.882 20.479 1.00 91.88 307 ASN A N 1
ATOM 2532 C CA . ASN A 1 307 ? 21.002 27.789 19.025 1.00 91.88 307 ASN A CA 1
ATOM 2533 C C . ASN A 1 307 ? 20.921 26.343 18.524 1.00 91.88 307 ASN A C 1
ATOM 2535 O O . ASN A 1 307 ? 20.201 26.082 17.569 1.00 91.88 307 ASN A O 1
ATOM 2539 N N . GLU A 1 308 ? 21.644 25.396 19.124 1.00 93.69 308 GLU A N 1
ATOM 2540 C CA . GLU A 1 308 ? 21.513 23.975 18.776 1.00 93.69 308 GLU A CA 1
ATOM 2541 C C . GLU A 1 308 ? 20.126 23.430 19.122 1.00 93.69 308 GLU A C 1
ATOM 2543 O O . GLU A 1 308 ? 19.554 22.680 18.330 1.00 93.69 308 GLU A O 1
ATOM 2548 N N . ILE A 1 309 ? 19.559 23.837 20.262 1.00 95.56 309 ILE A N 1
ATOM 2549 C CA . ILE A 1 309 ? 18.189 23.478 20.644 1.00 95.56 309 ILE A CA 1
ATOM 2550 C C . ILE A 1 309 ? 17.195 24.041 19.624 1.00 95.56 309 ILE A C 1
ATOM 2552 O O . ILE A 1 309 ? 16.369 23.281 19.118 1.00 95.56 309 ILE A O 1
ATOM 2556 N N . TYR A 1 310 ? 17.306 25.324 19.267 1.00 95.25 310 TYR A N 1
ATOM 2557 C CA . TYR A 1 310 ? 16.424 25.935 18.271 1.00 95.25 310 TYR A CA 1
ATOM 2558 C C . TYR A 1 310 ? 16.576 25.297 16.894 1.00 95.25 310 TYR A C 1
ATOM 2560 O O . TYR A 1 310 ? 15.576 24.926 16.296 1.00 95.25 310 TYR A O 1
ATOM 2568 N N . LYS A 1 311 ? 17.803 25.058 16.419 1.00 95.31 311 LYS A N 1
ATOM 2569 C CA . LYS A 1 311 ? 18.037 24.366 15.141 1.00 95.31 311 LYS A CA 1
ATOM 2570 C C . LYS A 1 311 ? 17.428 22.971 15.121 1.00 95.31 311 LYS A C 1
ATOM 2572 O O . LYS A 1 311 ? 16.888 22.547 14.107 1.00 95.31 311 LYS A O 1
ATOM 2577 N N . LYS A 1 312 ? 17.514 22.244 16.238 1.00 95.81 312 LYS A N 1
ATOM 2578 C CA . LYS A 1 312 ? 16.900 20.921 16.358 1.00 95.81 312 LYS A CA 1
ATOM 2579 C C . LYS A 1 312 ? 15.374 21.009 16.318 1.00 95.81 312 LYS A C 1
ATOM 2581 O O . LYS A 1 312 ? 14.741 20.172 15.685 1.00 95.81 312 LYS A O 1
ATOM 2586 N N . GLN A 1 313 ? 14.788 22.013 16.968 1.00 93.94 313 GLN A N 1
ATOM 2587 C CA . GLN A 1 313 ? 13.350 22.277 16.888 1.00 93.94 313 GLN A CA 1
ATOM 2588 C C . GLN A 1 313 ? 12.930 22.655 15.462 1.00 93.94 313 GLN A C 1
ATOM 2590 O O . GLN A 1 313 ? 11.969 22.086 14.955 1.00 93.94 313 GLN A O 1
ATOM 2595 N N . GLU A 1 314 ? 13.671 23.540 14.796 1.00 92.88 314 GLU A N 1
ATOM 2596 C CA . GLU A 1 314 ? 13.432 23.932 13.404 1.00 92.88 314 GLU A CA 1
ATOM 2597 C C . GLU A 1 314 ? 13.520 22.739 12.453 1.00 92.88 314 GLU A C 1
ATOM 2599 O O . GLU A 1 314 ? 12.628 22.567 11.628 1.00 92.88 314 GLU A O 1
ATOM 2604 N N . GLU A 1 315 ? 14.537 21.881 12.581 1.00 93.31 315 GLU A N 1
ATOM 2605 C CA . GLU A 1 315 ? 14.651 20.695 11.727 1.00 93.31 315 GLU A CA 1
ATOM 2606 C C . GLU A 1 315 ? 13.510 19.708 11.989 1.00 93.31 315 GLU A C 1
ATOM 2608 O O . GLU A 1 315 ? 12.946 19.182 11.037 1.00 93.31 315 GLU A O 1
ATOM 2613 N N . ASN A 1 316 ? 13.101 19.505 13.246 1.00 89.94 316 ASN A N 1
ATOM 2614 C CA . ASN A 1 316 ? 11.946 18.661 13.562 1.00 89.94 316 ASN A CA 1
ATOM 2615 C C . ASN A 1 316 ? 10.657 19.200 12.924 1.00 89.94 316 ASN A C 1
ATOM 2617 O O . ASN A 1 316 ? 9.891 18.433 12.346 1.00 89.94 316 ASN A O 1
ATOM 2621 N N . VAL A 1 317 ? 10.429 20.516 12.993 1.00 89.81 317 VAL A N 1
ATOM 2622 C CA . VAL A 1 317 ? 9.283 21.169 12.340 1.00 89.81 317 VAL A CA 1
ATOM 2623 C C . VAL A 1 317 ? 9.390 21.049 10.819 1.00 89.81 317 VAL A C 1
ATOM 2625 O O . VAL A 1 317 ? 8.397 20.769 10.154 1.00 89.81 317 VAL A O 1
ATOM 2628 N N . ARG A 1 318 ? 10.591 21.207 10.255 1.00 91.44 318 ARG A N 1
ATOM 2629 C CA . ARG A 1 318 ? 10.836 21.082 8.814 1.00 91.44 318 ARG A CA 1
ATOM 2630 C C . ARG A 1 318 ? 10.541 19.673 8.312 1.00 91.44 318 ARG A C 1
ATOM 2632 O O . ARG A 1 318 ? 9.859 19.530 7.305 1.00 91.44 318 ARG A O 1
ATOM 2639 N N . GLN A 1 319 ? 11.024 18.649 9.012 1.00 86.44 319 GLN A N 1
ATOM 2640 C CA . GLN A 1 319 ? 10.727 17.249 8.698 1.00 86.44 319 GLN A CA 1
ATOM 2641 C C . GLN A 1 319 ? 9.227 16.977 8.803 1.00 86.44 319 GLN A C 1
ATOM 2643 O O . GLN A 1 319 ? 8.642 16.415 7.886 1.00 86.44 319 GLN A O 1
ATOM 2648 N N . HIS A 1 320 ? 8.583 17.480 9.858 1.00 83.69 320 HIS A N 1
ATOM 2649 C CA . HIS A 1 320 ? 7.142 17.346 10.028 1.00 83.69 320 HIS A CA 1
ATOM 2650 C C . HIS A 1 320 ? 6.342 17.969 8.870 1.00 83.69 320 HIS A C 1
ATOM 2652 O O . HIS A 1 320 ? 5.414 17.345 8.363 1.00 83.69 320 HIS A O 1
ATOM 2658 N N . LEU A 1 321 ? 6.721 19.164 8.404 1.00 85.56 321 LEU A N 1
ATOM 2659 C CA . LEU A 1 321 ? 6.086 19.800 7.245 1.00 85.56 321 LEU A CA 1
ATOM 2660 C C . LEU A 1 321 ? 6.297 18.997 5.956 1.00 85.56 321 LEU A C 1
ATOM 2662 O O . LEU A 1 321 ? 5.349 18.828 5.195 1.00 85.56 321 LEU A O 1
ATOM 2666 N N . LEU A 1 322 ? 7.501 18.462 5.731 1.00 88.44 322 LEU A N 1
ATOM 2667 C CA . LEU A 1 322 ? 7.786 17.606 4.574 1.00 88.44 322 LEU A CA 1
ATOM 2668 C C . LEU A 1 322 ? 6.950 16.319 4.592 1.00 88.44 322 LEU A C 1
ATOM 2670 O O . LEU A 1 322 ? 6.451 15.899 3.549 1.00 88.44 322 LEU A O 1
ATOM 2674 N N . ASP A 1 323 ? 6.761 15.716 5.766 1.00 85.00 323 ASP A N 1
ATOM 2675 C CA . ASP A 1 323 ? 5.925 14.526 5.929 1.00 85.00 323 ASP A CA 1
ATOM 2676 C C . ASP A 1 323 ? 4.449 14.830 5.635 1.00 85.00 323 ASP A C 1
ATOM 2678 O O . ASP A 1 323 ? 3.780 14.040 4.966 1.00 85.00 323 ASP A O 1
ATOM 2682 N N . LEU A 1 324 ? 3.947 15.994 6.064 1.00 82.69 324 LEU A N 1
ATOM 2683 C CA . LEU A 1 324 ? 2.595 16.461 5.737 1.00 82.69 324 LEU A CA 1
ATOM 2684 C C . LEU A 1 324 ? 2.433 16.744 4.235 1.00 82.69 324 LEU A C 1
ATOM 2686 O O . LEU A 1 324 ? 1.441 16.327 3.637 1.00 82.69 324 LEU A O 1
ATOM 2690 N N . GLU A 1 325 ? 3.414 17.397 3.604 1.00 84.19 325 GLU A N 1
ATOM 2691 C CA . GLU A 1 325 ? 3.438 17.637 2.152 1.00 84.19 325 GLU A CA 1
ATOM 2692 C C . GLU A 1 325 ? 3.472 16.325 1.352 1.00 84.19 325 GLU A C 1
ATOM 2694 O O . GLU A 1 325 ? 2.853 16.220 0.291 1.00 84.19 325 GLU A O 1
ATOM 2699 N N . ALA A 1 326 ? 4.138 15.295 1.882 1.00 86.00 326 ALA A N 1
ATOM 2700 C CA . ALA A 1 326 ? 4.154 13.946 1.321 1.00 86.00 326 ALA A CA 1
ATOM 2701 C C . ALA A 1 326 ? 2.844 13.159 1.554 1.00 86.00 326 ALA A C 1
ATOM 2703 O O . ALA A 1 326 ? 2.715 12.034 1.062 1.00 86.00 326 ALA A O 1
ATOM 2704 N N . GLY A 1 327 ? 1.866 13.735 2.265 1.00 78.94 327 GLY A N 1
ATOM 2705 C CA . GLY A 1 327 ? 0.570 13.122 2.561 1.00 78.94 327 GLY A CA 1
ATOM 2706 C C . GLY A 1 327 ? 0.548 12.241 3.815 1.00 78.94 327 GLY A C 1
ATOM 2707 O O . GLY A 1 327 ? -0.367 11.429 3.972 1.00 78.94 327 GLY A O 1
ATOM 2708 N N . GLY A 1 328 ? 1.541 12.368 4.699 1.00 73.88 328 GLY A N 1
ATOM 2709 C CA . GLY A 1 328 ? 1.539 11.750 6.023 1.00 73.88 328 GLY A CA 1
ATOM 2710 C C . GLY A 1 328 ? 0.408 12.292 6.905 1.00 73.88 328 GLY A C 1
ATOM 2711 O O . GLY A 1 328 ? 0.014 13.451 6.793 1.00 73.88 328 GLY A O 1
ATOM 2712 N N . ARG A 1 329 ? -0.145 11.449 7.787 1.00 72.00 329 ARG A N 1
ATOM 2713 C CA . ARG A 1 329 ? -1.091 11.889 8.832 1.00 72.00 329 ARG A CA 1
ATOM 2714 C C . ARG A 1 329 ? -0.332 12.402 10.053 1.00 72.00 329 ARG A C 1
ATOM 2716 O O . ARG A 1 329 ? 0.790 11.975 10.310 1.00 72.00 329 ARG A O 1
ATOM 2723 N N . GLU A 1 330 ? -0.967 13.274 10.833 1.00 72.06 330 GLU A N 1
ATOM 2724 C CA . GLU A 1 330 ? -0.399 13.764 12.089 1.00 72.06 330 GLU A CA 1
ATOM 2725 C C . GLU A 1 330 ? -0.231 12.624 13.108 1.00 72.06 330 GLU A C 1
ATOM 2727 O O . GLU A 1 330 ? -1.182 12.171 13.738 1.00 72.06 330 GLU A O 1
ATOM 2732 N N . SER A 1 331 ? 1.008 12.169 13.306 1.00 73.31 331 SER A N 1
ATOM 2733 C CA . SER A 1 331 ? 1.349 11.185 14.346 1.00 73.31 331 SER A CA 1
ATOM 2734 C C . SER A 1 331 ? 1.299 11.775 15.762 1.00 73.31 331 SER A C 1
ATOM 2736 O O . SER A 1 331 ? 1.341 11.032 16.740 1.00 73.31 331 SER A O 1
ATOM 2738 N N . HIS A 1 332 ? 1.218 13.105 15.898 1.00 77.81 332 HIS A N 1
ATOM 2739 C CA . HIS A 1 332 ? 1.244 13.779 17.196 1.00 77.81 332 HIS A CA 1
ATOM 2740 C C . HIS A 1 332 ? 0.050 13.390 18.076 1.00 77.81 332 HIS A C 1
ATOM 2742 O O . HIS A 1 332 ? 0.247 13.057 19.247 1.00 77.81 332 HIS A O 1
ATOM 2748 N N . GLU A 1 333 ? -1.159 13.390 17.511 1.00 78.19 333 GLU A N 1
ATOM 2749 C CA . GLU A 1 333 ? -2.381 13.019 18.231 1.00 78.19 333 GLU A CA 1
ATOM 2750 C C . GLU A 1 333 ? -2.308 11.576 18.744 1.00 78.19 333 GLU A C 1
ATOM 2752 O O . GLU A 1 333 ? -2.691 11.295 19.879 1.00 78.19 333 GLU A O 1
ATOM 2757 N N . PHE A 1 334 ? -1.735 10.670 17.943 1.00 82.94 334 PHE A N 1
ATOM 2758 C CA . PHE A 1 334 ? -1.536 9.276 18.329 1.00 82.94 334 PHE A CA 1
ATOM 2759 C C . PHE A 1 334 ? -0.581 9.134 19.523 1.00 82.94 334 PHE A C 1
ATOM 2761 O O . PHE A 1 334 ? -0.899 8.421 20.473 1.00 82.94 334 PHE A O 1
ATOM 2768 N N . PHE A 1 335 ? 0.558 9.834 19.522 1.00 86.38 335 PHE A N 1
ATOM 2769 C CA . PHE A 1 335 ? 1.506 9.773 20.641 1.00 86.38 335 PHE A CA 1
ATOM 2770 C C . PHE A 1 335 ? 0.959 10.422 21.914 1.00 86.38 335 PHE A C 1
ATOM 2772 O O . PHE A 1 335 ? 1.135 9.863 22.995 1.00 86.38 335 PHE A O 1
ATOM 2779 N N . GLN A 1 336 ? 0.245 11.548 21.802 1.00 88.75 336 GLN A N 1
ATOM 2780 C CA . GLN A 1 336 ? -0.445 12.141 22.953 1.00 88.75 336 GLN A CA 1
ATOM 2781 C C . GLN A 1 336 ? -1.466 11.163 23.536 1.00 88.75 336 GLN A C 1
ATOM 2783 O O . GLN A 1 336 ? -1.501 10.945 24.747 1.00 88.75 336 GLN A O 1
ATOM 2788 N N . TRP A 1 337 ? -2.274 10.534 22.680 1.00 91.31 337 TRP A N 1
ATOM 2789 C CA . TRP A 1 337 ? -3.217 9.510 23.111 1.00 91.31 337 TRP A CA 1
ATOM 2790 C C . TRP A 1 337 ? -2.494 8.350 23.808 1.00 91.31 337 TRP A C 1
ATOM 2792 O O . TRP A 1 337 ? -2.870 7.974 24.918 1.00 91.31 337 TRP A O 1
ATOM 2802 N N . GLN A 1 338 ? -1.405 7.844 23.231 1.00 94.44 338 GLN A N 1
ATOM 2803 C CA . GLN A 1 338 ? -0.622 6.756 23.809 1.00 94.44 338 GLN A CA 1
ATOM 2804 C C . GLN A 1 338 ? -0.052 7.115 25.194 1.00 94.44 338 GLN A C 1
ATOM 2806 O O . GLN A 1 338 ? -0.164 6.313 26.121 1.00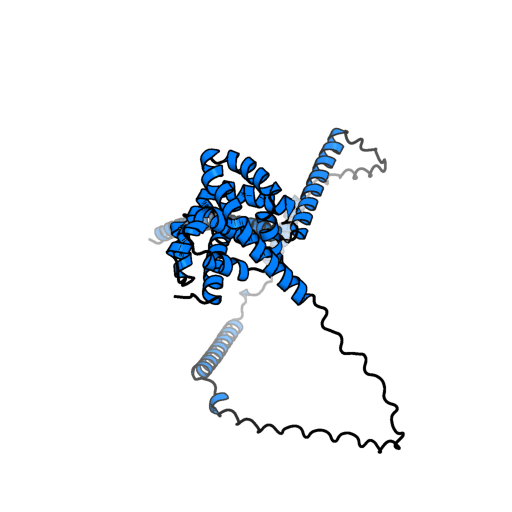 94.44 338 GLN A O 1
ATOM 2811 N N . GLU A 1 339 ? 0.511 8.315 25.368 1.00 94.81 339 GLU A N 1
ATOM 2812 C CA . GLU A 1 339 ? 0.988 8.802 26.670 1.00 94.81 339 GLU A CA 1
ATOM 2813 C C . GLU A 1 339 ? -0.154 8.916 27.686 1.00 94.81 339 GLU A C 1
ATOM 2815 O O . GLU A 1 339 ? -0.010 8.505 28.841 1.00 94.81 339 GLU A O 1
ATOM 2820 N N . THR A 1 340 ? -1.312 9.435 27.262 1.00 96.62 340 THR A N 1
ATOM 2821 C CA . THR A 1 340 ? -2.475 9.566 28.150 1.00 96.62 340 THR A CA 1
ATOM 2822 C C . THR A 1 340 ? -2.997 8.206 28.608 1.00 96.62 340 THR A C 1
ATOM 2824 O O . THR A 1 340 ? -3.294 8.051 29.792 1.00 96.62 340 THR A O 1
ATOM 2827 N N . MET A 1 341 ? -3.044 7.209 27.719 1.00 95.81 341 MET A N 1
ATOM 2828 C CA . MET A 1 341 ? -3.455 5.844 28.058 1.00 95.81 341 MET A CA 1
ATOM 2829 C C . MET A 1 341 ? -2.465 5.181 29.015 1.00 95.81 341 MET A C 1
ATOM 2831 O O . MET A 1 341 ? -2.880 4.661 30.046 1.00 95.81 341 MET A O 1
ATOM 2835 N N . GLN A 1 342 ? -1.156 5.283 28.757 1.00 96.75 342 GLN A N 1
ATOM 2836 C CA . GLN A 1 342 ? -0.137 4.734 29.663 1.00 96.75 342 GLN A CA 1
ATOM 2837 C C . GLN A 1 342 ? -0.232 5.334 31.069 1.00 96.75 342 GLN A C 1
ATOM 2839 O O . GLN A 1 342 ? -0.114 4.621 32.067 1.00 96.75 342 GLN A O 1
ATOM 2844 N N . LYS A 1 343 ? -0.471 6.647 31.159 1.00 97.25 343 LYS A N 1
ATOM 2845 C CA . LYS A 1 343 ? -0.654 7.327 32.441 1.00 97.25 343 LYS A CA 1
ATOM 2846 C C . LYS A 1 343 ? -1.904 6.829 33.168 1.00 97.25 343 LYS A C 1
ATOM 2848 O O . LYS A 1 343 ? -1.835 6.558 34.365 1.00 97.25 343 LYS A O 1
ATOM 2853 N N . GLN A 1 344 ? -3.019 6.682 32.455 1.00 96.44 344 GLN A N 1
ATOM 2854 C CA . GLN A 1 344 ? -4.261 6.164 33.029 1.00 96.44 344 GLN A CA 1
ATOM 2855 C C . GLN A 1 344 ? -4.106 4.722 33.520 1.00 96.44 344 GLN A C 1
ATOM 2857 O O . GLN A 1 344 ? -4.521 4.422 34.637 1.00 96.44 344 GLN A O 1
ATOM 2862 N N . ASP A 1 345 ? -3.465 3.851 32.742 1.00 97.00 345 ASP A N 1
ATOM 2863 C CA . ASP A 1 345 ? -3.204 2.464 33.138 1.00 97.00 345 ASP A CA 1
ATOM 2864 C C . ASP A 1 345 ? -2.329 2.399 34.394 1.00 97.00 345 ASP A C 1
ATOM 2866 O O . ASP A 1 345 ? -2.619 1.642 35.324 1.00 97.00 345 ASP A O 1
A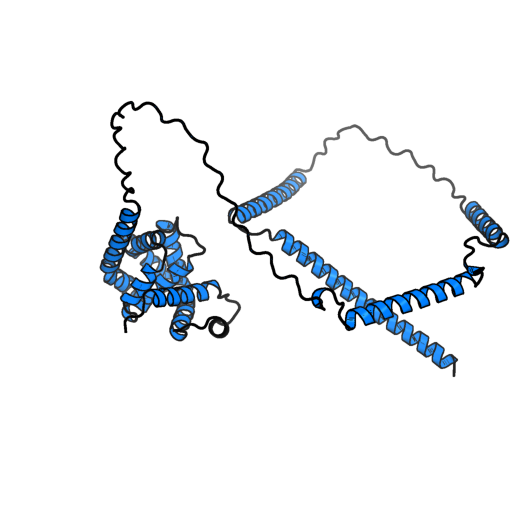TOM 2870 N N . TYR A 1 346 ? -1.291 3.237 34.468 1.00 96.44 346 TYR A N 1
ATOM 2871 C CA . TYR A 1 346 ? -0.438 3.334 35.649 1.00 96.44 346 TYR A CA 1
ATOM 2872 C C . TYR A 1 346 ? -1.224 3.798 36.884 1.00 96.44 346 TYR A C 1
ATOM 2874 O O . TYR A 1 346 ? -1.139 3.182 37.947 1.00 96.44 346 TYR A O 1
ATOM 2882 N N . GLU A 1 347 ? -2.046 4.841 36.750 1.00 96.94 347 GLU A N 1
ATOM 2883 C CA . GLU A 1 347 ? -2.911 5.324 37.832 1.00 96.94 347 GLU A CA 1
ATOM 2884 C C . GLU A 1 347 ? -3.902 4.244 38.290 1.00 96.94 347 GLU A C 1
ATOM 2886 O O . GLU A 1 347 ? -4.088 4.038 39.491 1.00 96.94 347 GLU A O 1
ATOM 2891 N N . GLN A 1 348 ? -4.500 3.494 37.361 1.00 95.81 348 GLN A N 1
ATOM 2892 C CA . GLN A 1 348 ? -5.390 2.379 37.689 1.00 95.81 348 GLN A CA 1
ATOM 2893 C C . GLN A 1 348 ? -4.668 1.262 38.447 1.00 95.81 348 GLN A C 1
ATOM 2895 O O . GLN A 1 348 ? -5.218 0.734 39.418 1.00 95.81 348 GLN A O 1
ATOM 2900 N N . GLN A 1 349 ? -3.437 0.921 38.055 1.00 96.31 349 GLN A N 1
ATOM 2901 C CA . GLN A 1 349 ? -2.629 -0.079 38.756 1.00 96.31 349 GLN A CA 1
ATOM 2902 C C . GLN A 1 349 ? -2.325 0.347 40.195 1.00 96.31 349 GLN A C 1
ATOM 2904 O O . GLN A 1 349 ? -2.539 -0.440 41.121 1.00 96.31 349 GLN A O 1
ATOM 2909 N N . ILE A 1 350 ? -1.891 1.594 40.401 1.00 96.69 350 ILE A N 1
ATOM 2910 C CA . ILE A 1 350 ? -1.631 2.137 41.741 1.00 96.69 350 ILE A CA 1
ATOM 2911 C C . ILE A 1 350 ? -2.913 2.132 42.582 1.00 96.69 350 ILE A C 1
ATOM 2913 O O . ILE A 1 350 ? -2.919 1.593 43.690 1.00 96.69 350 ILE A O 1
ATOM 2917 N N . ASN A 1 351 ? -4.027 2.609 42.025 1.00 95.88 351 ASN A N 1
ATOM 2918 C CA . ASN A 1 351 ? -5.323 2.621 42.705 1.00 95.88 351 ASN A CA 1
ATOM 2919 C C . ASN A 1 351 ? -5.803 1.208 43.082 1.00 95.88 351 ASN A C 1
ATOM 2921 O O . ASN A 1 351 ? -6.379 1.006 44.152 1.00 95.88 351 ASN A O 1
ATOM 2925 N N . ALA A 1 352 ? -5.564 0.203 42.234 1.00 96.62 352 ALA A N 1
ATOM 2926 C CA . ALA A 1 352 ? -5.917 -1.186 42.523 1.00 96.62 352 ALA A CA 1
ATOM 2927 C C . ALA A 1 352 ? -5.070 -1.776 43.662 1.00 96.62 352 ALA A C 1
ATOM 2929 O O . ALA A 1 352 ? -5.593 -2.508 44.508 1.00 96.62 352 ALA A O 1
ATOM 2930 N N . ILE A 1 353 ? -3.776 -1.446 43.711 1.00 97.00 353 ILE A N 1
ATOM 2931 C CA . ILE A 1 353 ? -2.881 -1.839 44.808 1.00 97.00 353 ILE A CA 1
ATOM 2932 C C . ILE A 1 353 ? -3.341 -1.193 46.120 1.00 97.00 353 ILE A C 1
ATOM 2934 O O . ILE A 1 353 ? -3.447 -1.877 47.142 1.00 97.00 353 ILE A O 1
ATOM 2938 N N . GLU A 1 354 ? -3.661 0.101 46.099 1.00 96.19 354 GLU A N 1
ATOM 2939 C CA . GLU A 1 354 ? -4.153 0.823 47.274 1.00 96.19 354 GLU A CA 1
ATOM 2940 C C . GLU A 1 354 ? -5.486 0.267 47.777 1.00 96.19 354 GLU A C 1
ATOM 2942 O O . GLU A 1 354 ? -5.627 0.020 48.977 1.00 96.19 354 GLU A O 1
ATOM 2947 N N . ARG A 1 355 ? -6.431 -0.028 46.874 1.00 96.88 355 ARG A N 1
ATOM 2948 C CA . ARG A 1 355 ? -7.708 -0.674 47.219 1.00 96.88 355 ARG A CA 1
ATOM 2949 C C . ARG A 1 355 ? -7.506 -1.999 47.940 1.00 96.88 355 ARG A C 1
ATOM 2951 O O . ARG A 1 355 ? -8.011 -2.158 49.046 1.00 96.88 355 ARG A O 1
ATOM 2958 N N . LYS A 1 356 ? -6.700 -2.906 47.379 1.00 96.69 356 LYS A N 1
ATOM 2959 C CA . LYS A 1 356 ? -6.399 -4.203 48.012 1.00 96.69 356 LYS A CA 1
ATOM 2960 C C . LYS A 1 356 ? -5.771 -4.035 49.394 1.00 96.69 356 LYS A C 1
ATOM 2962 O O . LYS A 1 356 ? -6.083 -4.779 50.322 1.00 96.69 356 LYS A O 1
ATOM 2967 N N . ARG A 1 357 ? -4.887 -3.044 49.554 1.00 97.50 357 ARG A N 1
ATOM 2968 C CA . ARG A 1 357 ? -4.261 -2.741 50.846 1.00 97.50 357 ARG A CA 1
ATOM 2969 C C . ARG A 1 357 ? -5.290 -2.264 51.872 1.00 97.50 357 ARG A C 1
ATOM 2971 O O . ARG A 1 357 ? -5.222 -2.684 53.025 1.00 97.50 357 ARG A O 1
ATOM 2978 N N . LEU A 1 358 ? -6.218 -1.396 51.473 1.00 97.25 358 LEU A N 1
ATOM 2979 C CA . LEU A 1 358 ? -7.285 -0.895 52.341 1.00 97.25 358 LEU A CA 1
ATOM 2980 C C . LEU A 1 358 ? -8.277 -2.001 52.712 1.00 97.25 358 LEU A C 1
ATOM 2982 O O . LEU A 1 358 ? -8.573 -2.159 53.892 1.00 97.25 358 LEU A O 1
ATOM 2986 N N . GLU A 1 359 ? -8.711 -2.811 51.748 1.00 96.12 359 GLU A N 1
ATOM 2987 C CA . GLU A 1 359 ? -9.575 -3.978 51.978 1.00 96.12 359 GLU A CA 1
ATOM 2988 C C . GLU A 1 359 ? -8.949 -4.957 52.977 1.00 96.12 359 GLU A C 1
ATOM 2990 O O . GLU A 1 359 ? -9.615 -5.405 53.908 1.00 96.12 359 GLU A O 1
ATOM 2995 N N . GLY A 1 360 ? -7.643 -5.223 52.856 1.00 96.94 360 GLY A N 1
ATOM 2996 C CA . GLY A 1 360 ? -6.916 -6.051 53.819 1.00 96.94 360 GLY A CA 1
ATOM 2997 C C . GLY A 1 360 ? -6.914 -5.474 55.240 1.00 96.94 360 GLY A C 1
ATOM 2998 O O . GLY A 1 360 ? -7.052 -6.224 56.206 1.00 96.94 360 GLY A O 1
ATOM 2999 N N . ARG A 1 361 ? -6.801 -4.145 55.390 1.00 97.00 361 ARG A N 1
ATOM 3000 C CA . ARG A 1 361 ? -6.882 -3.482 56.707 1.00 97.00 361 ARG A CA 1
ATOM 3001 C C . ARG A 1 361 ? -8.294 -3.537 57.285 1.00 97.00 361 ARG A C 1
ATOM 3003 O O . ARG A 1 361 ? -8.432 -3.848 58.463 1.00 97.00 361 ARG A O 1
ATOM 3010 N N . ILE A 1 362 ? -9.314 -3.299 56.461 1.00 96.50 362 ILE A N 1
ATOM 3011 C CA . ILE A 1 362 ? -10.724 -3.379 56.866 1.00 96.50 362 ILE A CA 1
ATOM 3012 C C . ILE A 1 362 ? -11.055 -4.799 57.329 1.00 96.50 362 ILE A C 1
ATOM 3014 O O . ILE A 1 362 ? -11.549 -4.975 58.436 1.00 96.50 362 ILE A O 1
ATOM 3018 N N . SER A 1 363 ? -10.700 -5.818 56.542 1.00 96.12 363 SER A N 1
ATOM 3019 C CA . SER A 1 363 ? -10.944 -7.223 56.892 1.00 96.12 363 SER A CA 1
ATOM 3020 C C . SER A 1 363 ? -10.283 -7.617 58.218 1.00 96.12 363 SER A C 1
ATOM 3022 O O . SER A 1 363 ? -10.872 -8.332 59.031 1.00 96.12 363 SER A O 1
ATOM 3024 N N . TYR A 1 364 ? -9.072 -7.115 58.474 1.00 95.69 364 TYR A N 1
ATOM 3025 C CA . TYR A 1 364 ? -8.380 -7.330 59.741 1.00 95.69 364 TYR A CA 1
ATOM 3026 C C . TYR A 1 364 ? -9.108 -6.675 60.927 1.00 95.69 364 TYR A C 1
ATOM 3028 O O . TYR A 1 364 ? -9.292 -7.313 61.965 1.00 95.69 364 TYR A O 1
ATOM 3036 N N . GLU A 1 365 ? -9.556 -5.427 60.777 1.00 96.44 365 GLU A N 1
ATOM 3037 C CA . GLU A 1 365 ? -10.333 -4.723 61.805 1.00 96.44 365 GLU A CA 1
ATOM 3038 C C . GLU A 1 365 ? -11.682 -5.410 62.068 1.00 96.44 365 GLU A C 1
ATOM 3040 O O . GLU A 1 365 ? -12.049 -5.633 63.223 1.00 96.44 365 GLU A O 1
ATOM 3045 N N . GLU A 1 366 ? -12.384 -5.836 61.017 1.00 94.12 366 GLU A N 1
ATOM 3046 C CA . GLU A 1 366 ? -13.629 -6.602 61.117 1.00 94.12 366 GLU A CA 1
ATOM 3047 C C . GLU A 1 366 ? -13.428 -7.930 61.856 1.00 94.12 366 GLU A C 1
ATOM 3049 O O . GLU A 1 366 ? -14.236 -8.287 62.716 1.00 94.12 366 GLU A O 1
ATOM 3054 N N . ALA A 1 367 ? -12.328 -8.641 61.590 1.00 94.06 367 ALA A N 1
ATOM 3055 C CA . ALA A 1 367 ? -11.995 -9.882 62.284 1.00 94.06 367 ALA A CA 1
ATOM 3056 C C . ALA A 1 367 ? -11.719 -9.660 63.783 1.00 94.06 367 ALA A C 1
ATOM 3058 O O . ALA A 1 367 ? -12.123 -10.481 64.613 1.00 94.06 367 ALA A O 1
ATOM 3059 N N . ILE A 1 368 ? -11.067 -8.551 64.153 1.00 94.56 368 ILE A N 1
ATOM 3060 C CA . ILE A 1 368 ? -10.868 -8.172 65.562 1.00 94.56 368 ILE A CA 1
ATOM 3061 C C . ILE A 1 368 ? -12.213 -7.875 66.229 1.00 94.56 368 ILE A C 1
ATOM 3063 O O . ILE A 1 368 ? -12.486 -8.402 67.308 1.00 94.56 368 ILE A O 1
ATOM 3067 N N . LEU A 1 369 ? -13.064 -7.069 65.590 1.00 94.31 369 LEU A N 1
ATOM 3068 C CA . LEU A 1 369 ? -14.388 -6.730 66.117 1.00 94.31 369 LEU A CA 1
ATOM 3069 C C . LEU A 1 369 ? -15.273 -7.972 66.274 1.00 94.31 369 LEU A C 1
ATOM 3071 O O . LEU A 1 369 ? -15.981 -8.099 67.270 1.00 94.31 369 LEU A O 1
ATOM 3075 N N . ALA A 1 370 ? -15.217 -8.911 65.327 1.00 90.88 370 ALA A N 1
ATOM 3076 C CA . ALA A 1 370 ? -15.941 -10.176 65.407 1.00 90.88 370 ALA A CA 1
ATOM 3077 C C . ALA A 1 370 ? -15.470 -11.033 66.591 1.00 90.88 370 ALA A C 1
ATOM 3079 O O . ALA A 1 370 ? -16.302 -11.586 67.307 1.00 90.88 370 ALA A O 1
ATOM 3080 N N . ARG A 1 371 ? -14.155 -11.089 66.852 1.00 89.19 371 ARG A N 1
ATOM 3081 C CA . ARG A 1 371 ? -13.602 -11.773 68.034 1.00 89.19 371 ARG A CA 1
ATOM 3082 C C . ARG A 1 371 ? -14.041 -11.143 69.353 1.00 89.19 371 ARG A C 1
ATOM 3084 O O . ARG A 1 371 ? -14.178 -11.869 70.321 1.00 89.19 371 ARG A O 1
ATOM 3091 N N . GLN A 1 372 ? -14.242 -9.827 69.400 1.00 87.62 372 GLN A N 1
ATOM 3092 C CA . GLN A 1 372 ? -14.709 -9.124 70.603 1.00 87.62 372 GLN A CA 1
ATOM 3093 C C . GLN A 1 372 ? -16.216 -9.281 70.864 1.00 87.62 372 GLN A C 1
ATOM 3095 O O . GLN A 1 372 ? -16.678 -8.949 71.952 1.00 87.62 372 GLN A O 1
ATOM 3100 N N . ARG A 1 373 ? -16.992 -9.724 69.865 1.00 79.94 373 ARG A N 1
ATOM 3101 C CA . ARG A 1 373 ? -18.442 -9.963 69.979 1.00 79.94 373 ARG A CA 1
ATOM 3102 C C . ARG A 1 373 ? -18.799 -11.396 70.404 1.00 79.94 373 ARG A C 1
ATOM 3104 O O . ARG A 1 373 ? -19.977 -11.649 70.647 1.00 79.94 373 ARG A O 1
ATOM 3111 N N . LEU A 1 374 ? -17.816 -12.297 70.450 1.00 62.75 374 LEU A N 1
ATOM 3112 C CA . LEU A 1 374 ? -17.894 -13.637 71.048 1.00 62.75 374 LEU A CA 1
ATOM 3113 C C . LEU A 1 374 ? -17.481 -13.557 72.517 1.00 62.75 374 LEU A C 1
ATOM 3115 O O . LEU A 1 374 ? -18.104 -14.283 73.322 1.00 62.75 374 LEU A O 1
#

InterPro domains:
  IPR039341 Cilia- and flagella-associated protein 99 [PTHR34649] (7-373)
  IPR060436 CFAP99, V-shaped coiled-coil domain [PF27956] (301-374)

Sequence (374 aa):
MERNVNEYSELFYHCVQVLNEYNNDISEEIFLQEYFQINKVPDQAFISTILFDCSRHAALLKAMMVIFYKNDGSHVKKSEQNIFKVLIYMIIFQIEAVEFKLIRGFINSVQLFQMHQFMEFLTNEDYGTIIKKESMKFYDADYINEKIVRVLDKYRPAFRSILLEISDKMEGCTAARQLPEPTKAKPFNLTAPKERIPPTPKPIPKLERSRPPPKSTYESSTEQIELERIRDENHRQGLHKLNQVQSLSLHFMQTEKSKRAQIKQAQIIEENEKNLEFEPIRANPPPKPQTNKIPVKLNVAAILKENEIYKKQEENVRQHLLDLEAGGRESHEFFQWQETMQKQDYEQQINAIERKRLEGRISYEEAILARQRL